Protein AF-A0A1G0E311-F1 (afdb_monomer_lite)

Foldseek 3Di:
DDDDDDDDDPDPDDPVLDQDDDDDDWDFADFDWDQPPPVRDTDTPDGDTDPVSVCVVVVVLLVQQLVLLVVLLVCLVVVVNLVSLVSCVPGNDDLCLLVVLVLQLLLQQLQQVPWPDPFAEEEEQAPVLSSSLSSVVSVVSVCVSLVHDGRDDDQQRYAYEYEDSDPVRLVVSCVVPVSHNYDYDPDCPPPDQAHAEYEYEQVSLQSQDDDLVSVCSRQRNHQKYWYKHKAACDAKDWDQDPSRHIGIHHHPVVNVVVQVVDQKFKKFQLLPWDQPVVRNMTMTGIMMHHPVSVVSSLVNSQSSLLSVCVSCPPRPNCCSNSVPPNGRDIDTPVCSVVVPVPPDD

Radius of gyration: 21.51 Å; chains: 1; bounding box: 68×50×52 Å

pLDDT: mean 84.78, std 17.11, range [27.78, 98.5]

Sequence (345 aa):
MKINKSNKGVDKMDAKTFYGTEQRNTITYLEFGEIDIVEGEKKIWNFQLHQKAYDWLMLGRYSNDLFNTMKMEELLESGNMQEMINLYNEEIHHEDEASLNLAKLIAVAVTHKIPVLPKPSFYELGQTIFGCIEGMEFYKNLLKCANIKFPDVNLKNVTWYGVDISELFNYLSLVLHQNYNVVTMLTTESLPSKMDVFFAKGISILYAVRTLDQFFATIRKGKLAVFDYSFSLGKEEDTTIGSGKTVRYLNYSDFLNALKKADEVMYVKKSNSKIIKDKNRIWLDCIFGEKSLCEEYIKLDTSVRIALVQRFEGIQNTGKFLNNDISPEWVAVENYHHCNTKDRL

Secondary structure (DSSP, 8-state):
--------------TTS-SS-S-S-----EEEEEEETTTTEEEEEEEE-HHHHHHHHHHHHHHHHHHHHHHHHHHHHTT-HHHHHHHHHHH-S-TTHHHHHHHHHHHHHHHTTS-SSSS-EEEEESS-HHHHHHHHHHHHHHHHHTT-------GGGSEEEEE-S-HHHHHHHHHHTTTSEEEEESSSTTS-S-EEEEEE-HHHHHHH-SSHHHHHHHHTTEEEEEEEEEEESSS-EEEE-TTS-EEEE-BHHHHHHHHTTSSSEEEEETTT-EEEGGGTEEEEEEEEE-HHHHHHHHHHHHHHHHHHHHHTTT-TT-HHHHTS-SS--EEEHHHHHHHHTTS--

Structure (mmCIF, N/CA/C/O backbone):
data_AF-A0A1G0E311-F1
#
_entry.id   AF-A0A1G0E311-F1
#
loop_
_atom_site.group_PDB
_atom_site.id
_atom_site.type_symbol
_atom_site.label_atom_id
_atom_site.label_alt_id
_atom_site.label_comp_id
_atom_site.label_asym_id
_atom_site.label_entity_id
_atom_site.label_seq_id
_atom_site.pdbx_PDB_ins_code
_atom_site.Cartn_x
_atom_site.Cartn_y
_atom_site.Cartn_z
_atom_site.occupancy
_atom_site.B_iso_or_equiv
_atom_site.auth_seq_id
_atom_site.auth_comp_id
_atom_site.auth_asym_id
_atom_site.auth_atom_id
_atom_site.pdbx_PDB_model_num
ATOM 1 N N . MET A 1 1 ? 47.765 -2.815 9.947 1.00 36.38 1 MET A N 1
ATOM 2 C CA . MET A 1 1 ? 47.484 -4.130 10.567 1.00 36.38 1 MET A CA 1
ATOM 3 C C . MET A 1 1 ? 47.042 -5.098 9.468 1.00 36.38 1 MET A C 1
ATOM 5 O O . MET A 1 1 ? 46.175 -4.733 8.685 1.00 36.38 1 MET A O 1
ATOM 9 N N . LYS A 1 2 ? 47.711 -6.252 9.307 1.00 27.78 2 LYS A N 1
ATOM 10 C CA . LYS A 1 2 ? 47.445 -7.222 8.224 1.00 27.78 2 LYS A CA 1
ATOM 11 C C . LYS A 1 2 ? 46.097 -7.912 8.456 1.00 27.78 2 LYS A C 1
ATOM 13 O O . LYS A 1 2 ? 45.940 -8.612 9.449 1.00 27.78 2 LYS A O 1
ATOM 18 N N . ILE A 1 3 ? 45.157 -7.737 7.531 1.00 35.47 3 ILE A N 1
ATOM 19 C CA . ILE A 1 3 ? 43.889 -8.473 7.522 1.00 35.47 3 ILE A CA 1
ATOM 20 C C . ILE A 1 3 ? 44.131 -9.805 6.803 1.00 35.47 3 ILE A C 1
ATOM 22 O O . ILE A 1 3 ? 44.382 -9.834 5.597 1.00 35.47 3 ILE A O 1
ATOM 26 N N . ASN A 1 4 ? 44.084 -10.905 7.554 1.00 30.45 4 ASN A N 1
ATOM 27 C CA . ASN A 1 4 ? 44.069 -12.259 7.006 1.00 30.45 4 ASN A CA 1
ATOM 28 C C . ASN A 1 4 ? 42.729 -12.501 6.298 1.00 30.45 4 ASN A C 1
ATOM 30 O O . ASN A 1 4 ? 41.678 -12.512 6.934 1.00 30.45 4 ASN A O 1
ATOM 34 N N . LYS A 1 5 ? 42.764 -12.712 4.978 1.00 40.66 5 LYS A N 1
ATOM 35 C CA . LYS A 1 5 ? 41.607 -13.162 4.196 1.00 40.66 5 LYS A CA 1
ATOM 36 C C . LYS A 1 5 ? 41.483 -14.683 4.295 1.00 40.66 5 LYS A C 1
ATOM 38 O O . LYS A 1 5 ? 42.256 -15.397 3.664 1.00 40.66 5 LYS A O 1
ATOM 43 N N . SER A 1 6 ? 40.469 -15.176 4.999 1.00 30.53 6 SER A N 1
ATOM 44 C CA . SER A 1 6 ? 39.915 -16.512 4.758 1.00 30.53 6 SER A CA 1
ATOM 45 C C . SER A 1 6 ? 38.518 -16.366 4.150 1.00 30.53 6 SER A C 1
ATOM 47 O O . SER A 1 6 ? 37.514 -16.477 4.846 1.00 30.53 6 SER A O 1
ATOM 49 N N . ASN A 1 7 ? 38.446 -16.106 2.841 1.00 37.00 7 ASN A N 1
ATOM 50 C CA . ASN A 1 7 ? 37.203 -16.296 2.088 1.00 37.00 7 ASN A CA 1
ATOM 51 C C . ASN A 1 7 ? 37.038 -17.793 1.805 1.00 37.00 7 ASN A C 1
ATOM 53 O O . ASN A 1 7 ? 37.605 -18.321 0.849 1.00 37.00 7 ASN A O 1
ATOM 57 N N . LYS A 1 8 ? 36.263 -18.476 2.649 1.00 34.00 8 LYS A N 1
ATOM 58 C CA . LYS A 1 8 ? 35.655 -19.770 2.330 1.00 34.00 8 LYS A CA 1
ATOM 59 C C . LYS A 1 8 ? 34.141 -19.590 2.328 1.00 34.00 8 LYS A C 1
ATOM 61 O O . LYS A 1 8 ? 33.593 -19.115 3.314 1.00 34.00 8 LYS A O 1
ATOM 66 N N . GLY A 1 9 ? 33.511 -19.996 1.227 1.00 34.31 9 GLY A N 1
ATOM 67 C CA . GLY A 1 9 ? 32.058 -20.088 1.086 1.00 34.31 9 GLY A CA 1
ATOM 68 C C . GLY A 1 9 ? 31.414 -18.857 0.457 1.00 34.31 9 GLY A C 1
ATOM 69 O O . GLY A 1 9 ? 30.697 -18.128 1.127 1.00 34.31 9 GLY A O 1
ATOM 70 N N . VAL A 1 10 ? 31.647 -18.627 -0.838 1.00 36.94 10 VAL A N 1
ATOM 71 C CA . VAL A 1 10 ? 30.623 -17.951 -1.645 1.00 36.94 10 VAL A CA 1
ATOM 72 C C . VAL A 1 10 ? 29.692 -19.065 -2.097 1.00 36.94 10 VAL A C 1
ATOM 74 O O . VAL A 1 10 ? 30.052 -19.843 -2.983 1.00 36.94 10 VAL A O 1
ATOM 77 N N . ASP A 1 11 ? 28.553 -19.194 -1.420 1.00 39.66 11 ASP A N 1
ATOM 78 C CA . ASP A 1 11 ? 27.462 -20.038 -1.889 1.00 39.66 11 ASP A CA 1
ATOM 79 C C . ASP A 1 11 ? 27.101 -19.611 -3.312 1.00 39.66 11 ASP A C 1
ATOM 81 O O . ASP A 1 11 ? 26.826 -18.440 -3.588 1.00 39.66 11 ASP A O 1
ATOM 85 N N . LYS A 1 12 ? 27.135 -20.573 -4.235 1.00 39.47 12 LYS A N 1
ATOM 86 C CA . LYS A 1 12 ? 26.544 -20.416 -5.562 1.00 39.47 12 LYS A CA 1
ATOM 87 C C . LYS A 1 12 ? 25.028 -20.357 -5.373 1.00 39.47 12 LYS A C 1
ATOM 89 O O . LYS A 1 12 ? 24.373 -21.393 -5.411 1.00 39.47 12 LYS A O 1
ATOM 94 N N . MET A 1 13 ? 24.484 -19.165 -5.131 1.00 39.12 13 MET A N 1
ATOM 95 C CA . MET A 1 13 ? 23.040 -18.949 -5.230 1.00 39.12 13 MET A CA 1
ATOM 96 C C . MET A 1 13 ? 22.599 -19.227 -6.671 1.00 39.12 13 MET A C 1
ATOM 98 O O . MET A 1 13 ? 23.220 -18.757 -7.627 1.00 39.12 13 MET A O 1
ATOM 102 N N . ASP A 1 14 ? 21.555 -20.042 -6.799 1.00 39.50 14 ASP A N 1
ATOM 103 C CA . ASP A 1 14 ? 20.926 -20.424 -8.059 1.00 39.50 14 ASP A CA 1
ATOM 104 C C . ASP A 1 14 ? 20.391 -19.172 -8.777 1.00 39.50 14 ASP A C 1
ATOM 106 O O . ASP A 1 14 ? 19.706 -18.341 -8.183 1.00 39.50 14 ASP A O 1
ATOM 110 N N . ALA A 1 15 ? 20.692 -19.024 -10.068 1.00 41.44 15 ALA A N 1
ATOM 111 C CA . ALA A 1 15 ? 20.354 -17.842 -10.870 1.00 41.44 15 ALA A CA 1
ATOM 112 C C . ALA A 1 15 ? 18.838 -17.675 -11.123 1.00 41.44 15 ALA A C 1
ATOM 114 O O . ALA A 1 15 ? 18.417 -16.752 -11.818 1.00 41.44 15 ALA A O 1
ATOM 115 N N . LYS A 1 16 ? 18.010 -18.570 -10.572 1.00 40.59 16 LYS A N 1
ATOM 116 C CA . LYS A 1 16 ? 16.551 -18.583 -10.726 1.00 40.59 16 LYS A CA 1
ATOM 117 C C . LYS A 1 16 ? 15.793 -17.711 -9.720 1.00 40.59 16 LYS A C 1
ATOM 119 O O . LYS A 1 16 ? 14.610 -17.475 -9.929 1.00 40.59 16 LYS A O 1
ATOM 124 N N . THR A 1 17 ? 16.434 -17.196 -8.672 1.00 37.94 17 THR A N 1
ATOM 125 C CA . THR A 1 17 ? 15.775 -16.405 -7.607 1.00 37.94 17 THR A CA 1
ATOM 126 C C . THR A 1 17 ? 16.001 -14.888 -7.706 1.00 37.94 17 THR A C 1
ATOM 128 O O . THR A 1 17 ? 15.926 -14.186 -6.700 1.00 37.94 17 THR A O 1
ATOM 131 N N . PHE A 1 18 ? 16.271 -14.332 -8.896 1.00 40.78 18 PHE A N 1
ATOM 132 C CA . PHE A 1 18 ? 16.815 -12.969 -9.000 1.00 40.78 18 PHE A CA 1
ATOM 133 C C . PHE A 1 18 ? 15.952 -11.957 -9.776 1.00 40.78 18 PHE A C 1
ATOM 135 O O . PHE A 1 18 ? 15.709 -12.109 -10.973 1.00 40.78 18 PHE A O 1
ATOM 142 N N . TYR A 1 19 ? 15.607 -10.835 -9.128 1.00 39.59 19 TYR A N 1
ATOM 143 C CA . TYR A 1 19 ? 15.263 -9.586 -9.821 1.00 39.59 19 TYR A CA 1
ATOM 144 C C . TYR A 1 19 ? 16.558 -8.818 -10.150 1.00 39.59 19 TYR A C 1
ATOM 146 O O . TYR A 1 19 ? 17.107 -8.127 -9.299 1.00 39.59 19 TYR A O 1
ATOM 154 N N . GLY A 1 20 ? 17.022 -8.891 -11.402 1.00 41.34 20 GLY A N 1
ATOM 155 C CA . GLY A 1 20 ? 17.854 -7.843 -12.018 1.00 41.34 20 GLY A CA 1
ATOM 156 C C . GLY A 1 20 ? 19.370 -7.802 -11.730 1.00 41.34 20 GLY A C 1
ATOM 157 O O . GLY A 1 20 ? 19.826 -7.115 -10.825 1.00 41.34 20 GLY A O 1
ATOM 158 N N . THR A 1 21 ? 20.126 -8.362 -12.684 1.00 45.81 21 THR A N 1
ATOM 159 C CA . THR A 1 21 ? 21.510 -8.068 -13.150 1.00 45.81 21 THR A CA 1
ATOM 160 C C . THR A 1 21 ? 22.746 -8.464 -12.319 1.00 45.81 21 THR A C 1
ATOM 162 O O . THR A 1 21 ? 22.886 -8.165 -11.136 1.00 45.81 21 THR A O 1
ATOM 165 N N . GLU A 1 22 ? 23.703 -9.077 -13.033 1.00 45.62 22 GLU A N 1
ATOM 166 C CA . GLU A 1 22 ? 25.075 -9.397 -12.624 1.00 45.62 22 GLU A CA 1
ATOM 167 C C . GLU A 1 22 ? 25.915 -8.106 -12.467 1.00 45.62 22 GLU A C 1
ATOM 169 O O . GLU A 1 22 ? 26.439 -7.558 -13.432 1.00 45.62 22 GLU A O 1
ATOM 174 N N . GLN A 1 23 ? 25.954 -7.590 -11.232 1.00 53.28 23 GLN A N 1
ATOM 175 C CA . GLN A 1 23 ? 26.834 -6.556 -10.644 1.00 53.28 23 GLN A CA 1
ATOM 176 C C . GLN A 1 23 ? 27.483 -5.486 -11.552 1.00 53.28 23 GLN A C 1
ATOM 178 O O . GLN A 1 23 ? 28.457 -5.754 -12.255 1.00 53.28 23 GLN A O 1
ATOM 183 N N . ARG A 1 24 ? 27.123 -4.205 -11.329 1.00 42.97 24 ARG A N 1
ATOM 184 C CA . ARG A 1 24 ? 28.002 -3.053 -11.649 1.00 42.97 24 ARG A CA 1
ATOM 185 C C . ARG A 1 24 ? 28.115 -1.919 -10.617 1.00 42.97 24 ARG A C 1
ATOM 187 O O . ARG A 1 24 ? 28.820 -0.969 -10.914 1.00 42.97 24 ARG A O 1
ATOM 194 N N . ASN A 1 25 ? 27.538 -2.008 -9.415 1.00 43.00 25 ASN A N 1
ATOM 195 C CA . ASN A 1 25 ? 27.898 -1.155 -8.264 1.00 43.00 25 ASN A CA 1
ATOM 196 C C . ASN A 1 25 ? 27.335 -1.760 -6.966 1.00 43.00 25 ASN A C 1
ATOM 198 O O . ASN A 1 25 ? 26.138 -2.026 -6.892 1.00 43.00 25 ASN A O 1
ATOM 202 N N . THR A 1 26 ? 28.173 -1.961 -5.945 1.00 43.28 26 THR A N 1
ATOM 203 C CA . THR A 1 26 ? 27.736 -2.406 -4.608 1.00 43.28 26 THR A CA 1
ATOM 204 C C . THR A 1 26 ? 27.792 -1.218 -3.657 1.00 43.28 26 THR A C 1
ATOM 206 O O . THR A 1 26 ? 28.866 -0.682 -3.402 1.00 43.28 26 THR A O 1
ATOM 209 N N . ILE A 1 27 ? 26.641 -0.802 -3.137 1.00 51.69 27 ILE A N 1
ATOM 210 C CA . ILE A 1 27 ? 26.530 0.166 -2.039 1.00 51.69 27 ILE A CA 1
ATOM 211 C C . ILE A 1 27 ? 26.458 -0.637 -0.717 1.00 51.69 27 ILE A C 1
ATOM 213 O O . ILE A 1 27 ? 25.978 -1.770 -0.699 1.00 51.69 27 ILE A O 1
ATOM 217 N N . THR A 1 28 ? 27.019 -0.097 0.367 1.00 49.78 28 THR A N 1
ATOM 218 C CA . THR A 1 28 ? 27.064 -0.693 1.723 1.00 49.78 28 THR A CA 1
ATOM 219 C C . THR A 1 28 ? 25.804 -0.335 2.517 1.00 49.78 28 THR A C 1
ATOM 221 O O . THR A 1 28 ? 25.332 0.792 2.388 1.00 49.78 28 THR A O 1
ATOM 224 N N . TYR A 1 29 ? 25.285 -1.243 3.363 1.00 59.44 29 TYR A N 1
ATOM 225 C CA . TYR A 1 29 ? 23.944 -1.081 3.958 1.00 59.44 29 TYR A CA 1
ATOM 226 C C . TYR A 1 29 ? 23.831 -1.131 5.483 1.00 59.44 29 TYR A C 1
ATOM 228 O O . TYR A 1 29 ? 23.014 -0.388 6.014 1.00 59.44 29 TYR A O 1
ATOM 236 N N . LEU A 1 30 ? 24.606 -1.947 6.205 1.00 64.50 30 LEU A N 1
ATOM 237 C CA . LEU A 1 30 ? 24.486 -2.039 7.667 1.00 64.50 30 LEU A CA 1
ATOM 238 C C . LEU A 1 30 ? 25.823 -2.398 8.319 1.00 64.50 30 LEU A C 1
ATOM 240 O O . LEU A 1 30 ? 26.375 -3.476 8.089 1.00 64.50 30 LEU A O 1
ATOM 244 N N . GLU A 1 31 ? 26.302 -1.492 9.165 1.00 69.50 31 GLU A N 1
ATOM 245 C CA . GLU A 1 31 ? 27.440 -1.688 10.059 1.00 69.50 31 GLU A CA 1
ATOM 246 C C . GLU A 1 31 ? 26.925 -1.763 11.495 1.00 69.50 31 GLU A C 1
ATOM 248 O O . GLU A 1 31 ? 26.246 -0.852 11.962 1.00 69.50 31 GLU A O 1
ATOM 253 N N . PHE A 1 32 ? 27.252 -2.847 12.194 1.00 74.62 32 PHE A N 1
ATOM 254 C CA . PHE A 1 32 ? 27.004 -2.987 13.625 1.00 74.62 32 PHE A CA 1
ATOM 255 C C . PHE A 1 32 ? 28.335 -2.884 14.360 1.00 74.62 32 PHE A C 1
ATOM 257 O O . PHE A 1 32 ? 29.285 -3.612 14.055 1.00 74.62 32 PHE A O 1
ATOM 264 N N . GLY A 1 33 ? 28.410 -1.963 15.309 1.00 77.00 33 GLY A N 1
ATOM 265 C CA . GLY A 1 33 ? 29.658 -1.548 15.919 1.00 77.00 33 GLY A CA 1
ATOM 266 C C . GLY A 1 33 ? 29.446 -0.520 17.019 1.00 77.00 33 GLY A C 1
ATOM 267 O O . GLY A 1 33 ? 28.315 -0.146 17.323 1.00 77.00 33 GLY A O 1
ATOM 268 N N . GLU A 1 34 ? 30.550 -0.031 17.559 1.00 79.81 34 GLU A N 1
ATOM 269 C CA . GLU A 1 34 ? 30.600 1.109 18.468 1.00 79.81 34 GLU A CA 1
ATOM 270 C C . GLU A 1 34 ? 31.515 2.192 17.895 1.00 79.81 34 GLU A C 1
ATOM 272 O O . GLU A 1 34 ? 32.454 1.914 17.139 1.00 79.81 34 GLU A O 1
ATOM 277 N N . ILE A 1 35 ? 31.206 3.438 18.242 1.00 80.06 35 ILE A N 1
ATOM 278 C CA . ILE A 1 35 ? 32.080 4.583 18.019 1.00 80.06 35 ILE A CA 1
ATOM 279 C C . ILE A 1 35 ? 32.454 5.091 19.405 1.00 80.06 35 ILE A C 1
ATOM 281 O O . ILE A 1 35 ? 31.597 5.607 20.122 1.00 80.06 35 ILE A O 1
ATOM 285 N N . ASP A 1 36 ? 33.720 4.939 19.772 1.00 82.06 36 ASP A N 1
ATOM 286 C CA . ASP A 1 36 ? 34.285 5.644 20.909 1.00 82.06 36 ASP A CA 1
ATOM 287 C C . ASP A 1 36 ? 34.529 7.095 20.483 1.00 82.06 36 ASP A C 1
ATOM 289 O O . ASP A 1 36 ? 35.411 7.395 19.678 1.00 82.06 36 ASP A O 1
ATOM 293 N N . ILE A 1 37 ? 33.689 8.003 20.976 1.00 81.31 37 ILE A N 1
ATOM 294 C CA . ILE A 1 37 ? 33.757 9.426 20.624 1.00 81.31 37 ILE A CA 1
ATOM 295 C C . ILE A 1 37 ? 34.988 10.090 21.262 1.00 81.31 37 ILE A C 1
ATOM 297 O O . ILE A 1 37 ? 35.492 11.072 20.721 1.00 81.31 37 ILE A O 1
ATOM 301 N N . VAL A 1 38 ? 35.476 9.566 22.391 1.00 82.38 38 VAL A N 1
ATOM 302 C CA . VAL A 1 38 ? 36.616 10.125 23.130 1.00 82.38 38 VAL A CA 1
ATOM 303 C C . VAL A 1 38 ? 37.919 9.751 22.439 1.00 82.38 38 VAL A C 1
ATOM 305 O O . VAL A 1 38 ? 38.741 10.621 22.164 1.00 82.38 38 VAL A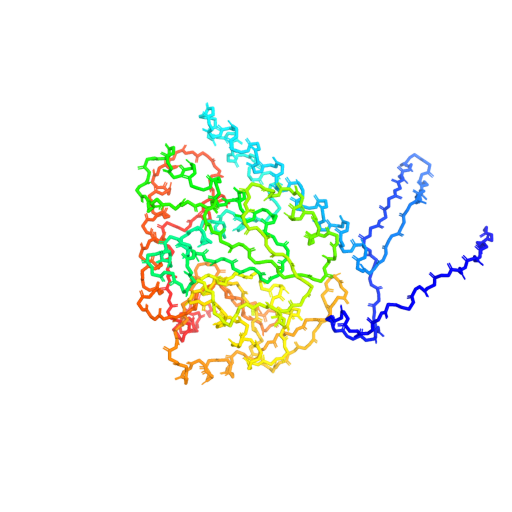 O 1
ATOM 308 N N . GLU A 1 39 ? 38.068 8.474 22.098 1.00 86.06 39 GLU A N 1
ATOM 309 C CA . GLU A 1 39 ? 39.269 7.954 21.436 1.00 86.06 39 GLU A CA 1
ATOM 310 C C . GLU A 1 39 ? 39.221 8.132 19.906 1.00 86.06 39 GLU A C 1
ATOM 312 O O . GLU A 1 39 ? 40.218 7.947 19.209 1.00 86.06 39 GLU A O 1
ATOM 317 N N . GLY A 1 40 ? 38.061 8.507 19.355 1.00 80.19 40 GLY A N 1
ATOM 318 C CA . GLY A 1 40 ? 37.847 8.618 17.911 1.00 80.19 40 GLY A CA 1
ATOM 319 C C . GLY A 1 40 ? 37.912 7.269 17.187 1.00 80.19 40 GLY A C 1
ATOM 320 O O . GLY A 1 40 ? 38.111 7.225 15.969 1.00 80.19 40 GLY A O 1
ATOM 321 N N . GLU A 1 41 ? 37.765 6.162 17.917 1.00 86.69 41 GLU A N 1
ATOM 322 C CA . GLU A 1 41 ? 37.883 4.812 17.382 1.00 86.69 41 GLU A CA 1
ATOM 323 C C . GLU A 1 41 ? 36.520 4.250 16.983 1.00 86.69 41 GLU A C 1
ATOM 325 O O . GLU A 1 41 ? 35.559 4.241 17.750 1.00 86.69 41 GLU A O 1
ATOM 330 N N . LYS A 1 42 ? 36.441 3.714 15.763 1.00 86.88 42 LYS A N 1
ATOM 331 C CA . LYS A 1 42 ? 35.273 2.972 15.291 1.00 86.88 42 LYS A CA 1
ATOM 332 C C . LYS A 1 42 ? 35.591 1.488 15.248 1.00 86.88 42 LYS A C 1
ATOM 334 O O . LYS A 1 42 ? 36.476 1.057 14.506 1.00 86.88 42 LYS A O 1
ATOM 339 N N . LYS A 1 43 ? 34.806 0.692 15.967 1.00 84.19 43 LYS A N 1
ATOM 340 C CA . LYS A 1 43 ? 34.916 -0.764 15.976 1.00 84.19 43 LYS A CA 1
ATOM 341 C C . LYS A 1 43 ? 33.681 -1.375 15.343 1.00 84.19 43 LYS A C 1
ATOM 343 O O . LYS A 1 43 ? 32.570 -1.169 15.809 1.00 84.19 43 LYS A O 1
ATOM 348 N N . ILE A 1 44 ? 33.881 -2.145 14.279 1.00 85.44 44 ILE A N 1
ATOM 349 C CA . ILE A 1 44 ? 32.805 -2.832 13.561 1.00 85.44 44 ILE A CA 1
ATOM 350 C C . ILE A 1 44 ? 32.836 -4.306 13.964 1.00 85.44 44 ILE A C 1
ATOM 352 O O . ILE A 1 44 ? 33.815 -5.004 13.700 1.00 85.44 44 ILE A O 1
ATOM 356 N N . TRP A 1 45 ? 31.770 -4.780 14.604 1.00 82.00 45 TRP A N 1
ATOM 357 C CA . TRP A 1 45 ? 31.600 -6.189 14.966 1.00 82.00 45 TRP A CA 1
ATOM 358 C C . TRP A 1 45 ? 30.950 -6.999 13.853 1.00 82.00 45 TRP A C 1
ATOM 360 O O . TRP A 1 45 ? 31.210 -8.194 13.729 1.00 82.00 45 TRP A O 1
ATOM 370 N N . ASN A 1 46 ? 30.086 -6.371 13.054 1.00 79.38 46 ASN A N 1
ATOM 371 C CA . ASN A 1 46 ? 29.392 -7.053 11.975 1.00 79.38 46 ASN A CA 1
ATOM 372 C C . ASN A 1 46 ? 29.123 -6.108 10.802 1.00 79.38 46 ASN A C 1
ATOM 374 O O . ASN A 1 46 ? 28.839 -4.925 10.982 1.00 79.38 46 ASN A O 1
ATOM 378 N N . PHE A 1 47 ? 29.205 -6.658 9.597 1.00 78.69 47 PHE A N 1
ATOM 379 C CA . PHE A 1 47 ? 29.014 -5.949 8.344 1.00 78.69 47 PHE A CA 1
ATOM 380 C C . PHE A 1 47 ? 28.299 -6.864 7.358 1.00 78.69 47 PHE A C 1
ATOM 382 O O . PHE A 1 47 ? 28.725 -8.000 7.139 1.00 78.69 47 PHE A O 1
ATOM 389 N N . GLN A 1 48 ? 27.207 -6.378 6.773 1.00 79.81 48 GLN A N 1
ATOM 390 C CA . GLN A 1 48 ? 26.409 -7.138 5.814 1.00 79.81 48 GLN A CA 1
ATOM 391 C C . GLN A 1 48 ? 26.287 -6.379 4.490 1.00 79.81 48 GLN A C 1
ATOM 393 O O . GLN A 1 48 ? 26.207 -5.150 4.459 1.00 79.81 48 GLN A O 1
ATOM 398 N N . LEU A 1 49 ? 26.215 -7.136 3.391 1.00 76.69 49 LEU A N 1
ATOM 399 C CA . LEU A 1 49 ? 26.009 -6.629 2.033 1.00 76.69 49 LEU A CA 1
ATOM 400 C C . LEU A 1 49 ? 24.807 -7.303 1.358 1.00 76.69 49 LEU A C 1
ATOM 402 O O . LEU A 1 49 ? 24.311 -8.334 1.815 1.00 76.69 49 LEU A O 1
ATOM 406 N N . HIS A 1 50 ? 24.389 -6.735 0.224 1.00 75.44 50 HIS A N 1
ATOM 407 C CA . HIS A 1 50 ? 23.401 -7.319 -0.688 1.00 75.44 50 HIS A CA 1
ATOM 408 C C . HIS A 1 50 ? 22.061 -7.648 -0.002 1.00 75.44 50 HIS A C 1
ATOM 410 O O . HIS A 1 50 ? 21.573 -6.863 0.812 1.00 75.44 50 HIS A O 1
ATOM 416 N N . GLN A 1 51 ? 21.449 -8.786 -0.353 1.00 78.06 51 GLN A N 1
ATOM 417 C CA . GLN A 1 51 ? 20.114 -9.168 0.105 1.00 78.06 51 GLN A CA 1
ATOM 418 C C . GLN A 1 51 ? 20.027 -9.259 1.630 1.00 78.06 51 GLN A C 1
ATOM 420 O O . GLN A 1 51 ? 19.103 -8.705 2.205 1.00 78.06 51 GLN A O 1
ATOM 425 N N . LYS A 1 52 ? 21.027 -9.840 2.303 1.00 82.19 52 LYS A N 1
ATOM 426 C CA . LYS A 1 52 ? 21.011 -9.966 3.767 1.00 82.19 52 LYS A CA 1
ATOM 427 C C . LYS A 1 52 ? 21.017 -8.613 4.480 1.00 82.19 52 LYS A C 1
ATOM 429 O O . LYS A 1 52 ? 20.375 -8.452 5.513 1.00 82.19 52 LYS A O 1
ATOM 434 N N . ALA A 1 53 ? 21.725 -7.629 3.930 1.00 79.00 53 ALA A N 1
ATOM 435 C CA . ALA A 1 53 ? 21.722 -6.285 4.491 1.00 79.00 53 ALA A CA 1
ATOM 436 C C . ALA A 1 53 ? 20.408 -5.543 4.218 1.00 79.00 53 ALA A C 1
ATOM 438 O O . ALA A 1 53 ? 19.919 -4.832 5.090 1.00 79.00 53 ALA A O 1
ATOM 439 N N . TYR A 1 54 ? 19.815 -5.745 3.038 1.00 80.00 54 TYR A N 1
ATOM 440 C CA . TYR A 1 54 ? 18.460 -5.275 2.754 1.00 80.00 54 TYR A CA 1
ATOM 441 C C . TYR A 1 54 ? 17.453 -5.879 3.741 1.00 80.00 54 TYR A C 1
ATOM 443 O O . TYR A 1 54 ? 16.726 -5.131 4.386 1.00 80.00 54 TYR A O 1
ATOM 451 N N . ASP A 1 55 ? 17.473 -7.201 3.919 1.00 84.88 55 ASP A N 1
ATOM 452 C CA . ASP A 1 55 ? 16.572 -7.927 4.814 1.00 84.88 55 ASP A CA 1
ATOM 453 C C . ASP A 1 55 ? 16.647 -7.384 6.240 1.00 84.88 55 ASP A C 1
ATOM 455 O O . ASP A 1 55 ? 15.627 -7.076 6.843 1.00 84.88 55 ASP A O 1
ATOM 459 N N . TRP A 1 56 ? 17.855 -7.206 6.777 1.00 85.69 56 TRP A N 1
ATOM 460 C CA . TRP A 1 56 ? 18.035 -6.710 8.142 1.00 85.69 56 TRP A CA 1
ATOM 461 C C . TRP A 1 56 ? 17.608 -5.251 8.300 1.00 85.69 56 TRP A C 1
ATOM 463 O O . TRP A 1 56 ? 16.979 -4.903 9.300 1.00 85.69 56 TRP A O 1
ATOM 473 N N . LEU A 1 57 ? 17.922 -4.401 7.318 1.00 81.81 57 LEU A N 1
ATOM 474 C CA . LEU A 1 57 ? 17.555 -2.985 7.353 1.00 81.81 57 LEU A CA 1
ATOM 475 C C . LEU A 1 57 ? 16.039 -2.837 7.332 1.00 81.81 57 LEU A C 1
ATOM 477 O O . LEU A 1 57 ? 15.465 -2.120 8.151 1.00 81.81 57 LEU A O 1
ATOM 481 N N . MET A 1 58 ? 15.402 -3.522 6.387 1.00 83.69 58 MET A N 1
ATOM 482 C CA . MET A 1 58 ? 13.961 -3.473 6.232 1.00 83.69 58 MET A CA 1
ATOM 483 C C . MET A 1 58 ? 13.267 -4.140 7.422 1.00 83.69 58 MET A C 1
ATOM 485 O O . MET A 1 58 ? 12.243 -3.635 7.862 1.00 83.69 58 MET A O 1
ATOM 489 N N . LEU A 1 59 ? 13.829 -5.212 7.999 1.00 86.94 59 LEU A N 1
ATOM 490 C CA . LEU A 1 59 ? 13.227 -5.891 9.146 1.00 86.94 59 LEU A CA 1
ATOM 491 C C . LEU A 1 59 ? 13.192 -4.981 10.367 1.00 86.94 59 LEU A C 1
ATOM 493 O O . LEU A 1 59 ? 12.158 -4.898 11.023 1.00 86.94 59 LEU A O 1
ATOM 497 N N . GLY A 1 60 ? 14.290 -4.278 10.654 1.00 86.19 60 GLY A N 1
ATOM 498 C CA . GLY A 1 60 ? 14.325 -3.300 11.741 1.00 86.19 60 GLY A CA 1
ATOM 499 C C . GLY A 1 60 ? 13.292 -2.188 11.543 1.00 86.19 60 GLY A C 1
ATOM 500 O O . GLY A 1 60 ? 12.554 -1.867 12.469 1.00 86.19 60 GLY A O 1
ATOM 501 N N . ARG A 1 61 ? 13.188 -1.657 10.317 1.00 84.81 61 ARG A N 1
ATOM 502 C CA . ARG A 1 61 ? 12.200 -0.624 9.967 1.00 84.81 61 ARG A CA 1
ATOM 503 C C . ARG A 1 61 ? 10.765 -1.110 10.137 1.00 84.81 61 ARG A C 1
ATOM 505 O O . ARG A 1 61 ? 10.006 -0.498 10.877 1.00 84.81 61 ARG A O 1
ATOM 512 N N . TYR A 1 62 ? 10.411 -2.223 9.502 1.00 86.88 62 TYR A N 1
ATOM 513 C CA . TYR A 1 62 ? 9.050 -2.741 9.559 1.00 86.88 62 TYR A CA 1
ATOM 514 C C . TYR A 1 62 ? 8.673 -3.151 10.979 1.00 86.88 62 TYR A C 1
ATOM 516 O O . TYR A 1 62 ? 7.586 -2.812 11.432 1.00 86.88 62 TYR A O 1
ATOM 524 N N . SER A 1 63 ? 9.574 -3.804 11.721 1.00 88.44 63 SER A N 1
ATOM 525 C CA . SER A 1 63 ? 9.301 -4.188 13.112 1.00 88.44 63 SER A CA 1
ATOM 526 C C . SER A 1 63 ? 9.021 -2.979 14.005 1.00 88.44 63 SER A C 1
ATOM 528 O O . SER A 1 63 ? 8.171 -3.072 14.887 1.00 88.44 63 SER A O 1
ATOM 530 N N . ASN A 1 64 ? 9.693 -1.848 13.765 1.00 89.62 64 ASN A N 1
ATOM 531 C CA . ASN A 1 64 ? 9.404 -0.598 14.463 1.00 89.62 64 ASN A CA 1
ATOM 532 C C . ASN A 1 64 ? 7.996 -0.083 14.135 1.00 89.62 64 ASN A C 1
ATOM 534 O O . ASN A 1 64 ? 7.222 0.191 15.048 1.00 89.62 64 ASN A O 1
ATOM 538 N N . ASP A 1 65 ? 7.637 -0.003 12.851 1.00 89.94 65 ASP A N 1
ATOM 539 C CA . ASP A 1 65 ? 6.302 0.452 12.436 1.00 89.94 65 ASP A CA 1
ATOM 540 C C . ASP A 1 65 ? 5.192 -0.464 12.991 1.00 89.94 65 ASP A C 1
ATOM 542 O O . ASP A 1 65 ? 4.169 0.022 13.477 1.00 89.94 65 ASP A O 1
ATOM 546 N N . LEU A 1 66 ? 5.413 -1.785 13.004 1.00 89.69 66 LEU A N 1
ATOM 547 C CA . LEU A 1 66 ? 4.495 -2.763 13.595 1.00 89.69 66 LEU A CA 1
ATOM 548 C C . LEU A 1 66 ? 4.314 -2.530 15.098 1.00 89.69 66 LEU A C 1
ATOM 550 O O . LEU A 1 66 ? 3.189 -2.417 15.578 1.00 89.69 66 LEU A O 1
ATOM 554 N N . PHE A 1 67 ? 5.418 -2.429 15.838 1.00 92.81 67 PHE A N 1
ATOM 555 C CA . PHE A 1 67 ? 5.391 -2.184 17.278 1.00 92.81 67 PHE A CA 1
ATOM 556 C C . PHE A 1 67 ? 4.645 -0.890 17.623 1.00 92.81 67 PHE A C 1
ATOM 558 O O . PHE A 1 67 ? 3.809 -0.875 18.528 1.00 92.81 67 PHE A O 1
ATOM 565 N N . ASN A 1 68 ? 4.905 0.185 16.879 1.00 94.38 68 ASN A N 1
ATOM 566 C CA . ASN A 1 68 ? 4.234 1.461 17.098 1.00 94.38 68 ASN A CA 1
ATOM 567 C C . ASN A 1 68 ? 2.755 1.410 16.700 1.00 94.38 68 ASN A C 1
ATOM 569 O O . ASN A 1 68 ? 1.934 1.981 17.408 1.00 94.38 68 ASN A O 1
ATOM 573 N N . THR A 1 69 ? 2.385 0.654 15.663 1.00 93.56 69 THR A N 1
ATOM 574 C CA . THR A 1 69 ? 0.973 0.413 15.316 1.00 93.56 69 THR A CA 1
ATOM 575 C C . THR A 1 69 ? 0.240 -0.330 16.438 1.00 93.56 69 THR A C 1
ATOM 577 O O . THR A 1 69 ? -0.866 0.056 16.806 1.00 93.56 69 THR A O 1
ATOM 580 N N . MET A 1 70 ? 0.862 -1.346 17.048 1.00 92.38 70 MET A N 1
ATOM 581 C CA . MET A 1 70 ? 0.277 -2.055 18.197 1.00 92.38 70 MET A CA 1
ATOM 582 C C . MET A 1 70 ? 0.095 -1.131 19.409 1.00 92.38 70 MET A C 1
ATOM 584 O O . MET A 1 70 ? -0.953 -1.147 20.045 1.00 92.38 70 MET A O 1
ATOM 588 N N . LYS A 1 71 ? 1.071 -0.265 19.700 1.00 95.88 71 LYS A N 1
ATOM 589 C CA . LYS A 1 71 ? 0.929 0.761 20.746 1.00 95.88 71 LYS A CA 1
ATOM 590 C C . LYS A 1 71 ? -0.167 1.778 20.437 1.00 95.88 71 LYS A C 1
ATOM 592 O O . LYS A 1 71 ? -0.903 2.179 21.333 1.00 95.88 71 LYS A O 1
ATOM 597 N N . MET A 1 72 ? -0.275 2.212 19.182 1.00 96.00 72 MET A N 1
ATOM 598 C CA . MET A 1 72 ? -1.352 3.101 18.745 1.00 96.00 72 MET A CA 1
ATOM 599 C C . MET A 1 72 ? -2.726 2.464 18.977 1.00 96.00 72 MET A C 1
ATOM 601 O O . MET A 1 72 ? -3.650 3.175 19.365 1.00 96.00 72 MET A O 1
ATOM 605 N N . GLU A 1 73 ? -2.851 1.149 18.786 1.00 94.75 73 GLU A N 1
ATOM 606 C CA . GLU A 1 73 ? -4.073 0.398 19.080 1.00 94.75 73 GLU A CA 1
ATOM 607 C C . GLU A 1 73 ? -4.419 0.428 20.577 1.00 94.75 73 GLU A C 1
ATOM 609 O O . GLU A 1 73 ? -5.537 0.775 20.947 1.00 94.75 73 GLU A O 1
ATOM 614 N N . GLU A 1 74 ? -3.450 0.178 21.460 1.00 95.62 74 GLU A N 1
ATOM 615 C CA . GLU A 1 74 ? -3.651 0.264 22.917 1.00 95.62 74 GLU A CA 1
ATOM 616 C C . GLU A 1 74 ? -4.057 1.685 23.366 1.00 95.62 74 GLU A C 1
ATOM 618 O O . GLU A 1 74 ? -4.932 1.878 24.221 1.00 95.62 74 GLU A O 1
ATOM 623 N N . LEU A 1 75 ? -3.447 2.713 22.767 1.00 96.50 75 LEU A N 1
ATOM 624 C CA . LEU A 1 75 ? -3.793 4.116 23.016 1.00 96.50 75 LEU A CA 1
ATOM 625 C C . LEU A 1 75 ? -5.201 4.453 22.509 1.00 96.50 75 LEU A C 1
ATOM 627 O O . LEU A 1 75 ? -5.937 5.188 23.168 1.00 96.50 75 LEU A O 1
ATOM 631 N N . LEU A 1 76 ? -5.599 3.895 21.367 1.00 95.19 76 LEU A N 1
ATOM 632 C CA . LEU A 1 76 ? -6.945 4.035 20.824 1.00 95.19 76 LEU A CA 1
ATOM 633 C C . LEU A 1 76 ? -7.990 3.387 21.748 1.00 95.19 76 LEU A C 1
ATOM 635 O O . LEU A 1 76 ? -8.998 4.022 22.060 1.00 95.19 76 LEU A O 1
ATOM 639 N N . GLU A 1 77 ? -7.746 2.161 22.219 1.00 93.75 77 GLU A N 1
ATOM 640 C CA . GLU A 1 77 ? -8.644 1.434 23.129 1.00 93.75 77 GLU A CA 1
ATOM 641 C C . GLU A 1 77 ? -8.802 2.130 24.488 1.00 93.75 77 GLU A C 1
ATOM 643 O O . GLU A 1 77 ? -9.890 2.137 25.069 1.00 93.75 77 GLU A O 1
ATOM 648 N N . SER A 1 78 ? -7.736 2.765 24.980 1.00 95.00 78 SER A N 1
ATOM 649 C CA . SER A 1 78 ? -7.752 3.555 26.219 1.00 95.00 78 SER A CA 1
ATOM 650 C C . SER A 1 78 ? -8.299 4.981 26.048 1.00 95.00 78 SER A C 1
ATOM 652 O O . SER A 1 78 ? -8.467 5.693 27.039 1.00 95.00 78 SER A O 1
ATOM 654 N N . GLY A 1 79 ? -8.622 5.402 24.819 1.00 93.19 79 GLY A N 1
ATOM 655 C CA . GLY A 1 79 ? -9.161 6.732 24.513 1.00 93.19 79 GLY A CA 1
ATOM 656 C C . GLY A 1 79 ? -8.118 7.857 24.462 1.00 93.19 79 GLY A C 1
ATOM 657 O O . GLY A 1 79 ? -8.487 9.029 24.352 1.00 93.19 79 GLY A O 1
ATOM 658 N N . ASN A 1 80 ? -6.825 7.532 24.491 1.00 94.44 80 ASN A N 1
ATOM 659 C CA . ASN A 1 80 ? -5.704 8.475 24.479 1.00 94.44 80 ASN A CA 1
ATOM 660 C C . ASN A 1 80 ? -5.349 8.933 23.052 1.00 94.44 80 ASN A C 1
ATOM 662 O O . ASN A 1 80 ? -4.231 8.769 22.561 1.00 94.44 80 ASN A O 1
ATOM 666 N N . MET A 1 81 ? -6.317 9.554 22.373 1.00 92.31 81 MET A N 1
ATOM 667 C CA . MET A 1 81 ? -6.214 9.916 20.953 1.00 92.31 81 MET A CA 1
ATOM 668 C C . MET A 1 81 ? -5.052 10.864 20.631 1.00 92.31 81 MET A C 1
ATOM 670 O O . MET A 1 81 ? -4.411 10.709 19.596 1.00 92.31 81 MET A O 1
ATOM 674 N N . GLN A 1 82 ? -4.765 11.847 21.492 1.00 94.19 82 GLN A N 1
ATOM 675 C CA . GLN A 1 82 ? -3.681 12.805 21.236 1.00 94.19 82 GLN A CA 1
ATOM 676 C C . GLN A 1 82 ? -2.304 12.132 21.283 1.00 94.19 82 GLN A C 1
ATOM 678 O O . GLN A 1 82 ? -1.444 12.440 20.462 1.00 94.19 82 GLN A O 1
ATOM 683 N N . GLU A 1 83 ? -2.102 11.206 22.219 1.00 95.38 83 GLU A N 1
ATOM 684 C CA . GLU A 1 83 ? -0.851 10.458 22.344 1.00 95.38 83 GLU A CA 1
ATOM 685 C C . GLU A 1 83 ? -0.671 9.493 21.170 1.00 95.38 83 GLU A C 1
ATOM 687 O O . GLU A 1 83 ? 0.419 9.415 20.614 1.00 95.38 83 GLU A O 1
ATOM 692 N N . MET A 1 84 ? -1.755 8.857 20.709 1.00 95.81 84 MET A N 1
ATOM 693 C CA . MET A 1 84 ? -1.746 8.042 19.489 1.00 95.81 84 MET A CA 1
ATOM 694 C C . MET A 1 84 ? -1.286 8.854 18.267 1.00 95.81 84 MET A C 1
ATOM 696 O O . MET A 1 84 ? -0.423 8.403 17.514 1.00 95.81 84 MET A O 1
ATOM 700 N N . ILE A 1 85 ? -1.807 10.075 18.093 1.00 93.88 85 ILE A N 1
ATOM 701 C CA . ILE A 1 85 ? -1.410 10.965 16.990 1.00 93.88 85 ILE A CA 1
ATOM 702 C C . ILE A 1 85 ? 0.053 11.401 17.114 1.00 93.88 85 ILE A C 1
ATOM 704 O O . ILE A 1 85 ? 0.772 11.409 16.115 1.00 93.88 85 ILE A O 1
ATOM 708 N N . ASN A 1 86 ? 0.510 11.746 18.320 1.00 94.25 86 ASN A N 1
ATOM 709 C CA . ASN A 1 86 ? 1.909 12.113 18.545 1.00 94.25 86 ASN A CA 1
ATOM 710 C C . ASN A 1 86 ? 2.839 10.940 18.214 1.00 94.25 86 ASN A C 1
ATOM 712 O O . ASN A 1 86 ? 3.791 11.122 17.459 1.00 94.25 86 ASN A O 1
ATOM 716 N N . LEU A 1 87 ? 2.497 9.732 18.670 1.00 95.12 87 LEU A N 1
ATOM 717 C CA . LEU A 1 87 ? 3.249 8.516 18.379 1.00 95.12 87 LEU A CA 1
ATOM 718 C C . LEU A 1 87 ? 3.335 8.247 16.870 1.00 95.12 87 LEU A C 1
ATOM 720 O O . LEU A 1 87 ? 4.418 7.976 16.358 1.00 95.12 87 LEU A O 1
ATOM 724 N N . TYR A 1 88 ? 2.226 8.391 16.134 1.00 93.75 88 TYR A N 1
ATOM 725 C CA . TYR A 1 88 ? 2.247 8.282 14.672 1.00 93.75 88 TYR A CA 1
ATOM 726 C C . TYR A 1 88 ? 3.201 9.305 14.037 1.00 93.75 88 TYR A C 1
ATOM 728 O O . TYR A 1 88 ? 3.973 8.994 13.128 1.00 93.75 88 TYR A O 1
ATOM 736 N N . ASN A 1 89 ? 3.157 10.550 14.509 1.00 91.62 89 ASN A N 1
ATOM 737 C CA . ASN A 1 89 ? 3.962 11.623 13.942 1.00 91.62 89 ASN A CA 1
ATOM 738 C C . ASN A 1 89 ? 5.460 11.434 14.189 1.00 91.62 89 ASN A C 1
ATOM 740 O O . ASN A 1 89 ? 6.252 11.735 13.292 1.00 91.62 89 ASN A O 1
ATOM 744 N N . GLU A 1 90 ? 5.822 10.944 15.371 1.00 92.50 90 GLU A N 1
ATOM 745 C CA . GLU A 1 90 ? 7.201 10.802 15.838 1.00 92.50 90 GLU A CA 1
ATOM 746 C C . GLU A 1 90 ? 7.856 9.510 15.341 1.00 92.50 90 GLU A C 1
ATOM 748 O O . GLU A 1 90 ? 8.993 9.547 14.872 1.00 92.50 90 GLU A O 1
ATOM 753 N N . GLU A 1 91 ? 7.134 8.387 15.381 1.00 93.00 91 GLU A N 1
ATOM 754 C CA . GLU A 1 91 ? 7.751 7.060 15.282 1.00 93.00 91 GLU A CA 1
ATOM 755 C C . GLU A 1 91 ? 7.439 6.299 13.986 1.00 93.00 91 GLU A C 1
ATOM 757 O O . GLU A 1 91 ? 8.219 5.429 13.590 1.00 93.00 91 GLU A O 1
ATOM 762 N N . ILE A 1 92 ? 6.331 6.605 13.297 1.00 89.94 92 ILE A N 1
ATOM 763 C CA . ILE A 1 92 ? 5.999 5.935 12.030 1.00 89.94 92 ILE A CA 1
ATOM 764 C C . ILE A 1 92 ? 6.842 6.512 10.893 1.00 89.94 92 ILE A C 1
ATOM 766 O O . ILE A 1 92 ? 6.850 7.727 10.637 1.00 89.94 92 ILE A O 1
ATOM 770 N N . HIS A 1 93 ? 7.541 5.612 10.192 1.00 83.81 93 HIS A N 1
ATOM 771 C CA . HIS A 1 93 ? 8.566 5.964 9.211 1.00 83.81 93 HIS A CA 1
ATOM 772 C C . HIS A 1 93 ? 8.022 6.736 8.002 1.00 83.81 93 HIS A C 1
ATOM 774 O O . HIS A 1 93 ? 8.628 7.718 7.564 1.00 83.81 93 HIS A O 1
ATOM 780 N N . HIS A 1 94 ? 6.903 6.275 7.445 1.00 80.62 94 HIS A N 1
ATOM 781 C CA . HIS A 1 94 ? 6.305 6.812 6.228 1.00 80.62 94 HIS A CA 1
ATOM 782 C C . HIS A 1 94 ? 5.070 7.656 6.552 1.00 80.62 94 HIS A C 1
ATOM 784 O O . HIS A 1 94 ? 4.119 7.180 7.162 1.00 80.62 94 HIS A O 1
ATOM 790 N N . GLU A 1 95 ? 5.074 8.921 6.129 1.00 81.19 95 GLU A N 1
ATOM 791 C CA . GLU A 1 95 ? 3.979 9.864 6.399 1.00 81.19 95 GLU A CA 1
ATOM 792 C C . GLU A 1 95 ? 2.643 9.414 5.796 1.00 81.19 95 GLU A C 1
ATOM 794 O O . GLU A 1 95 ? 1.586 9.673 6.366 1.00 81.19 95 GLU A O 1
ATOM 799 N N . ASP A 1 96 ? 2.695 8.689 4.682 1.00 81.50 96 ASP A N 1
ATOM 800 C CA . ASP A 1 96 ? 1.557 8.179 3.928 1.00 81.50 96 ASP A CA 1
ATOM 801 C C . ASP A 1 96 ? 1.036 6.818 4.417 1.00 81.50 96 ASP A C 1
ATOM 803 O O . ASP A 1 96 ? -0.011 6.374 3.940 1.00 81.50 96 ASP A O 1
ATOM 807 N N . GLU A 1 97 ? 1.696 6.171 5.385 1.00 85.44 97 GLU A N 1
ATOM 808 C CA . GLU A 1 97 ? 1.354 4.819 5.854 1.00 85.44 97 GLU A CA 1
ATOM 809 C C . GLU A 1 97 ? -0.097 4.732 6.354 1.00 85.44 97 GLU A C 1
ATOM 811 O O . GLU A 1 97 ? -0.844 3.824 5.983 1.00 85.44 97 GLU A O 1
ATOM 816 N N . ALA A 1 98 ? -0.534 5.745 7.105 1.00 86.44 98 ALA A N 1
ATOM 817 C CA . ALA A 1 98 ? -1.919 5.954 7.510 1.00 86.44 98 ALA A CA 1
ATOM 818 C C . ALA A 1 98 ? -2.883 5.927 6.310 1.00 86.44 98 ALA A C 1
ATOM 820 O O . ALA A 1 98 ? -3.801 5.107 6.208 1.00 86.44 98 ALA A O 1
ATOM 821 N N . SER A 1 99 ? -2.640 6.812 5.342 1.00 88.19 99 SER A N 1
ATOM 822 C CA . SER A 1 99 ? -3.486 6.943 4.159 1.00 88.19 99 SER A CA 1
ATOM 823 C C . SER A 1 99 ? -3.529 5.656 3.331 1.00 88.19 99 SER A C 1
ATOM 825 O O . SER A 1 99 ? -4.598 5.328 2.804 1.00 88.19 99 SER A O 1
ATOM 827 N N . LEU A 1 100 ? -2.402 4.947 3.223 1.00 90.44 100 LEU A N 1
ATOM 828 C CA . LEU A 1 100 ? -2.273 3.690 2.490 1.00 90.44 100 LEU A CA 1
ATOM 829 C C . LEU A 1 100 ? -3.011 2.542 3.181 1.00 90.44 100 LEU A C 1
ATOM 831 O O . LEU A 1 100 ? -3.716 1.790 2.514 1.00 90.44 100 LEU A O 1
ATOM 835 N N . ASN A 1 101 ? -2.907 2.403 4.502 1.00 93.44 101 ASN A N 1
ATOM 836 C CA . ASN A 1 101 ? -3.603 1.335 5.225 1.00 93.44 101 ASN A CA 1
ATOM 837 C C . ASN A 1 101 ? -5.125 1.508 5.183 1.00 93.44 101 ASN A C 1
ATOM 839 O O . ASN A 1 101 ? -5.848 0.535 4.956 1.00 93.44 101 ASN A O 1
ATOM 843 N N . LEU A 1 102 ? -5.615 2.749 5.259 1.00 94.81 102 LEU A N 1
ATOM 844 C CA . LEU A 1 102 ? -7.026 3.041 5.012 1.00 94.81 102 LEU A CA 1
ATOM 845 C C . LEU A 1 102 ? -7.444 2.690 3.571 1.00 94.81 102 LEU A C 1
ATOM 847 O O . LEU A 1 102 ? -8.483 2.064 3.368 1.00 94.81 102 LEU A O 1
ATOM 851 N N . ALA A 1 103 ? -6.626 3.046 2.575 1.00 95.12 103 ALA A N 1
ATOM 852 C CA . ALA A 1 103 ? -6.879 2.725 1.168 1.00 95.12 103 ALA A CA 1
ATOM 853 C C . ALA A 1 103 ? -6.996 1.206 0.930 1.00 95.12 103 ALA A C 1
ATOM 855 O O . ALA A 1 103 ? -7.942 0.745 0.288 1.00 95.12 103 ALA A O 1
ATOM 856 N N . LYS A 1 104 ? -6.094 0.408 1.517 1.00 96.31 104 LYS A N 1
ATOM 857 C CA . LYS A 1 104 ? -6.151 -1.064 1.467 1.00 96.31 104 LYS A CA 1
ATOM 858 C C . LYS A 1 104 ? -7.456 -1.595 2.070 1.00 96.31 104 LYS A C 1
ATOM 860 O O . LYS A 1 104 ? -8.135 -2.404 1.436 1.00 96.31 104 LYS A O 1
ATOM 865 N N . LEU A 1 105 ? -7.849 -1.100 3.250 1.00 97.19 105 LEU A N 1
ATOM 866 C CA . LEU A 1 105 ? -9.083 -1.520 3.923 1.00 97.19 105 LEU A CA 1
ATOM 867 C C . LEU A 1 105 ? -10.327 -1.205 3.078 1.00 97.19 105 LEU A C 1
ATOM 869 O O . LEU A 1 105 ? -11.217 -2.047 2.948 1.00 97.19 105 LEU A O 1
ATOM 873 N N . ILE A 1 106 ? -10.381 -0.019 2.465 1.00 97.44 106 ILE A N 1
ATOM 874 C CA . ILE A 1 106 ? -11.466 0.383 1.558 1.00 97.44 106 ILE A CA 1
ATOM 875 C C . ILE A 1 106 ? -11.520 -0.538 0.336 1.00 97.44 106 ILE A C 1
ATOM 877 O O . ILE A 1 106 ? -12.604 -0.981 -0.044 1.00 97.44 106 ILE A O 1
ATOM 881 N N . ALA A 1 107 ? -10.375 -0.881 -0.259 1.00 97.56 107 ALA A N 1
ATOM 882 C CA . ALA A 1 107 ? -10.333 -1.790 -1.402 1.00 97.56 107 ALA A CA 1
ATOM 883 C C . ALA A 1 107 ? -10.899 -3.175 -1.057 1.00 97.56 107 ALA A C 1
ATOM 885 O O . ALA A 1 107 ? -11.711 -3.717 -1.812 1.00 97.56 107 ALA A O 1
ATOM 886 N N . VAL A 1 108 ? -10.557 -3.723 0.115 1.00 97.06 108 VAL A N 1
ATOM 887 C CA . VAL A 1 108 ? -11.154 -4.975 0.612 1.00 97.06 108 VAL A CA 1
ATOM 888 C C . VAL A 1 108 ? -12.657 -4.794 0.870 1.00 97.06 108 VAL A C 1
ATOM 890 O O . VAL A 1 108 ? -13.462 -5.652 0.508 1.00 97.06 108 VAL A O 1
ATOM 893 N N . ALA A 1 109 ? -13.073 -3.662 1.442 1.00 96.25 109 ALA A N 1
ATOM 894 C CA . ALA A 1 109 ? -14.478 -3.363 1.723 1.00 96.25 109 ALA A CA 1
ATOM 895 C C . ALA A 1 109 ? -15.355 -3.278 0.460 1.00 96.25 109 ALA A C 1
ATOM 897 O O . ALA A 1 109 ? -16.519 -3.673 0.483 1.00 96.25 109 ALA A O 1
ATOM 898 N N . VAL A 1 110 ? -14.812 -2.777 -0.647 1.00 96.00 110 VAL A N 1
ATOM 899 C CA . VAL A 1 110 ? -15.539 -2.675 -1.920 1.00 96.00 110 VAL A CA 1
ATOM 900 C C . VAL A 1 110 ? -15.591 -4.022 -2.630 1.00 96.00 110 VAL A C 1
ATOM 902 O O . VAL A 1 110 ? -16.642 -4.428 -3.121 1.00 96.00 110 VAL A O 1
ATOM 905 N N . THR A 1 111 ? -14.476 -4.747 -2.645 1.00 94.56 111 THR A N 1
ATOM 906 C CA . THR A 1 111 ? -14.357 -5.987 -3.420 1.00 94.56 111 THR A CA 1
ATOM 907 C C . THR A 1 111 ? -14.973 -7.207 -2.732 1.00 94.56 111 THR A C 1
ATOM 909 O O . THR A 1 111 ? -15.453 -8.104 -3.427 1.00 94.56 111 THR A O 1
ATOM 912 N N . HIS A 1 112 ? -15.061 -7.247 -1.391 1.00 87.19 112 HIS A N 1
ATOM 913 C CA . HIS A 1 112 ? -15.600 -8.420 -0.679 1.00 87.19 112 HIS A CA 1
ATOM 914 C C . HIS A 1 112 ? -17.068 -8.724 -1.000 1.00 87.19 112 HIS A C 1
ATOM 916 O O . HIS A 1 112 ? -17.513 -9.845 -0.765 1.00 87.19 112 HIS A O 1
ATOM 922 N N . LYS A 1 113 ? -17.836 -7.741 -1.490 1.00 81.69 113 LYS A N 1
ATOM 923 C CA . LYS A 1 113 ? -19.262 -7.917 -1.807 1.00 81.69 113 LYS A CA 1
ATOM 924 C C . LYS A 1 113 ? -19.478 -8.936 -2.927 1.00 81.69 113 LYS A C 1
ATOM 926 O O . LYS A 1 113 ? -20.523 -9.576 -2.980 1.00 81.69 113 LYS A O 1
ATOM 931 N N . ILE A 1 114 ? -18.503 -9.060 -3.828 1.00 80.06 114 ILE A N 1
ATOM 932 C CA . ILE A 1 114 ? -18.532 -9.966 -4.976 1.00 80.06 114 ILE A CA 1
ATOM 933 C C . ILE A 1 114 ? -17.123 -10.559 -5.115 1.00 80.06 114 ILE A C 1
ATOM 935 O O . ILE A 1 114 ? -16.351 -10.087 -5.953 1.00 80.06 114 ILE A O 1
ATOM 939 N N . PRO A 1 115 ? -16.740 -11.554 -4.295 1.00 75.38 115 PRO A N 1
ATOM 940 C CA . PRO A 1 115 ? -15.376 -12.072 -4.299 1.00 75.38 115 PRO A CA 1
ATOM 941 C C . PRO A 1 115 ? -15.088 -12.889 -5.576 1.00 75.38 115 PRO A C 1
ATOM 943 O O . PRO A 1 115 ? -15.993 -13.473 -6.172 1.00 75.38 115 PRO A O 1
ATOM 946 N N . VAL A 1 116 ? -13.843 -12.886 -6.075 1.00 75.75 116 VAL A N 1
ATOM 947 C CA . VAL A 1 116 ? -13.426 -13.733 -7.224 1.00 75.75 116 VAL A CA 1
ATOM 948 C C . VAL A 1 116 ? -13.240 -15.181 -6.811 1.00 75.75 116 VAL A C 1
ATOM 950 O O . VAL A 1 116 ? -13.421 -16.087 -7.620 1.00 75.75 116 VAL A O 1
ATOM 953 N N . LEU A 1 117 ? -12.801 -15.373 -5.575 1.00 83.25 117 LEU A N 1
ATOM 954 C CA . LEU A 1 117 ? -12.503 -16.658 -4.981 1.00 83.25 117 LEU A CA 1
ATOM 955 C C . LEU A 1 117 ? -13.584 -16.973 -3.938 1.00 83.25 117 LEU A C 1
ATOM 957 O O . LEU A 1 117 ? -14.345 -16.085 -3.551 1.00 83.25 117 LEU A O 1
ATOM 961 N N . PRO A 1 118 ? -13.664 -18.219 -3.434 1.00 84.44 118 PRO A N 1
ATOM 962 C CA . PRO A 1 118 ? -14.634 -18.576 -2.395 1.00 84.44 118 PRO A CA 1
ATOM 963 C C . PRO A 1 118 ? -14.545 -17.705 -1.131 1.00 84.44 118 PRO A C 1
ATOM 965 O O . PRO A 1 118 ? -15.515 -17.585 -0.387 1.00 84.44 118 PRO A O 1
ATOM 968 N N . LYS A 1 119 ? -13.375 -17.105 -0.889 1.00 88.94 119 LYS A N 1
ATOM 969 C CA . LYS A 1 119 ? -13.119 -16.115 0.157 1.00 88.94 119 LYS A CA 1
ATOM 970 C C . LYS A 1 119 ? -12.520 -14.854 -0.471 1.00 88.94 119 LYS A C 1
ATOM 972 O O . LYS A 1 119 ? -11.793 -14.995 -1.457 1.00 88.94 119 LYS A O 1
ATOM 977 N N . PRO A 1 120 ? -12.750 -13.660 0.106 1.00 94.50 120 PRO A N 1
ATOM 978 C CA . PRO A 1 120 ? -12.052 -12.450 -0.314 1.00 94.50 120 PRO A CA 1
ATOM 979 C C . PRO A 1 120 ? -10.537 -12.664 -0.309 1.00 94.50 120 PRO A C 1
ATOM 981 O O . PRO A 1 120 ? -10.007 -13.345 0.573 1.00 94.50 120 PRO A O 1
ATOM 984 N N . SER A 1 121 ? -9.836 -12.088 -1.278 1.00 96.75 121 SER A N 1
ATOM 985 C CA . SER A 1 121 ? -8.384 -12.228 -1.404 1.00 96.75 121 SER A CA 1
ATOM 986 C C . SER A 1 121 ? -7.660 -10.893 -1.523 1.00 96.75 121 SER A C 1
ATOM 988 O O . SER A 1 121 ? -8.093 -9.985 -2.225 1.00 96.75 121 SER A O 1
ATOM 990 N N . PHE A 1 122 ? -6.522 -10.793 -0.851 1.00 96.69 122 PHE A N 1
ATOM 991 C CA . PHE A 1 122 ? -5.648 -9.632 -0.903 1.00 96.69 122 PHE A CA 1
ATOM 992 C C . PHE A 1 122 ? -4.270 -10.092 -1.343 1.00 96.69 122 PHE A C 1
ATOM 994 O O . PHE A 1 122 ? -3.701 -10.988 -0.725 1.00 96.69 122 PHE A O 1
ATOM 1001 N N . TYR A 1 123 ? -3.747 -9.501 -2.407 1.00 95.44 123 TYR A N 1
ATOM 1002 C CA . TYR A 1 123 ? -2.418 -9.788 -2.913 1.00 95.44 123 TYR A CA 1
ATOM 1003 C C . TYR A 1 123 ? -1.535 -8.561 -2.809 1.00 95.44 123 TYR A C 1
ATOM 1005 O O . TYR A 1 123 ? -1.845 -7.525 -3.389 1.00 95.44 123 TYR A O 1
ATOM 1013 N N . GLU A 1 124 ? -0.411 -8.714 -2.122 1.00 94.94 124 GLU A N 1
ATOM 1014 C CA . GLU A 1 124 ? 0.660 -7.740 -2.120 1.00 94.94 124 GLU A CA 1
ATOM 1015 C C . GLU A 1 124 ? 1.869 -8.208 -2.933 1.00 94.94 124 GLU A C 1
ATOM 1017 O O . GLU A 1 124 ? 2.403 -9.304 -2.730 1.00 94.94 124 GLU A O 1
ATOM 1022 N N . LEU A 1 125 ? 2.349 -7.321 -3.807 1.00 92.25 125 LEU A N 1
ATOM 1023 C CA . LEU A 1 125 ? 3.686 -7.415 -4.379 1.00 92.25 125 LEU A CA 1
ATOM 1024 C C . LEU A 1 125 ? 4.680 -6.581 -3.556 1.00 92.25 125 LEU A C 1
ATOM 1026 O O . LEU A 1 125 ? 4.649 -5.348 -3.567 1.00 92.25 125 LEU A O 1
ATOM 1030 N N . GLY A 1 126 ? 5.603 -7.277 -2.904 1.00 84.75 126 GLY A N 1
ATOM 1031 C CA . GLY A 1 126 ? 6.498 -6.769 -1.871 1.00 84.75 126 GLY A CA 1
ATOM 1032 C C . GLY A 1 126 ? 6.122 -7.314 -0.492 1.00 84.75 126 GLY A C 1
ATOM 1033 O O . GLY A 1 126 ? 5.062 -7.906 -0.300 1.00 84.75 126 GLY A O 1
ATOM 1034 N N . GLN A 1 127 ? 7.015 -7.137 0.473 1.00 65.56 127 GLN A N 1
ATOM 1035 C CA . GLN A 1 127 ? 6.787 -7.536 1.856 1.00 65.56 127 GLN A CA 1
ATOM 1036 C C . GLN A 1 127 ? 6.297 -6.388 2.714 1.00 65.56 127 GLN A C 1
ATOM 1038 O O . GLN A 1 127 ? 7.090 -5.711 3.365 1.00 65.56 127 GLN A O 1
ATOM 1043 N N . THR A 1 128 ? 4.976 -6.245 2.789 1.00 58.44 128 THR A N 1
ATOM 1044 C CA . THR A 1 128 ? 4.303 -5.660 3.948 1.00 58.44 128 THR A CA 1
ATOM 1045 C C . THR A 1 128 ? 3.005 -6.384 4.326 1.00 58.44 128 THR A C 1
ATOM 1047 O O . THR A 1 128 ? 2.153 -5.758 4.944 1.00 58.44 128 THR A O 1
ATOM 1050 N N . ILE A 1 129 ? 2.807 -7.697 4.063 1.00 60.97 129 ILE A N 1
ATOM 1051 C CA . ILE A 1 129 ? 1.697 -8.407 4.749 1.00 60.97 129 ILE A CA 1
ATOM 1052 C C . ILE A 1 129 ? 1.862 -8.139 6.245 1.00 60.97 129 ILE A C 1
ATOM 1054 O O . ILE A 1 129 ? 0.910 -7.749 6.916 1.00 60.97 129 ILE A O 1
ATOM 1058 N N . PHE A 1 130 ? 3.124 -8.219 6.675 1.00 69.44 130 PHE A N 1
ATOM 1059 C CA . PHE A 1 130 ? 3.677 -7.538 7.831 1.00 69.44 130 PHE A CA 1
ATOM 1060 C C . PHE A 1 130 ? 3.379 -6.026 7.799 1.00 69.44 130 PHE A C 1
ATOM 1062 O O . PHE A 1 130 ? 4.016 -5.279 7.056 1.00 69.44 130 PHE A O 1
ATOM 1069 N N . GLY A 1 131 ? 2.422 -5.571 8.607 1.00 81.00 131 GLY A N 1
ATOM 1070 C CA . GLY A 1 131 ? 2.003 -4.171 8.690 1.00 81.00 131 GLY A CA 1
ATOM 1071 C C . GLY A 1 131 ? 0.742 -3.841 7.885 1.00 81.00 131 GLY A C 1
ATOM 1072 O O . GLY A 1 131 ? -0.021 -2.970 8.299 1.00 81.00 131 GLY A O 1
ATOM 1073 N N . CYS A 1 132 ? 0.443 -4.546 6.786 1.00 89.56 132 CYS A N 1
ATOM 1074 C CA . CYS A 1 132 ? -0.838 -4.405 6.085 1.00 89.56 132 CYS A CA 1
ATOM 1075 C C . CYS A 1 132 ? -1.995 -4.882 6.961 1.00 89.56 132 CYS A C 1
ATOM 1077 O O . CYS A 1 132 ? -3.009 -4.190 7.051 1.00 89.56 132 CYS A O 1
ATOM 1079 N N . ILE A 1 133 ? -1.862 -6.067 7.569 1.00 92.88 133 ILE A N 1
ATOM 1080 C CA . ILE A 1 133 ? -2.923 -6.645 8.399 1.00 92.88 133 ILE A CA 1
ATOM 1081 C C . ILE A 1 133 ? -3.143 -5.762 9.627 1.00 92.88 133 ILE A C 1
ATOM 1083 O O . ILE A 1 133 ? -4.269 -5.333 9.867 1.00 92.88 133 ILE A O 1
ATOM 1087 N N . GLU A 1 134 ? -2.080 -5.421 10.356 1.00 92.94 134 GLU A N 1
ATOM 1088 C CA . GLU A 1 134 ? -2.171 -4.594 11.561 1.00 92.94 134 GLU A CA 1
ATOM 1089 C C . GLU A 1 134 ? -2.636 -3.176 11.265 1.00 92.94 134 GLU A C 1
ATOM 1091 O O . GLU A 1 134 ? -3.508 -2.668 11.961 1.00 92.94 134 GLU A O 1
ATOM 1096 N N . GLY A 1 135 ? -2.133 -2.554 10.198 1.00 93.00 135 GLY A N 1
ATOM 1097 C CA . GLY A 1 135 ? -2.588 -1.233 9.781 1.00 93.00 135 GLY A CA 1
ATOM 1098 C C . GLY A 1 135 ? -4.073 -1.217 9.413 1.00 93.00 135 GLY A C 1
ATOM 1099 O O . GLY A 1 135 ? -4.785 -0.270 9.747 1.00 93.00 135 GLY A O 1
ATOM 1100 N N . MET A 1 136 ? -4.574 -2.263 8.749 1.00 95.44 136 MET A N 1
ATOM 1101 C CA . MET A 1 136 ? -5.999 -2.373 8.425 1.00 95.44 136 MET A CA 1
ATOM 1102 C C . MET A 1 136 ? -6.871 -2.692 9.643 1.00 95.44 136 MET A C 1
ATOM 1104 O O . MET A 1 136 ? -7.966 -2.137 9.740 1.00 95.44 136 MET A O 1
ATOM 1108 N N . GLU A 1 137 ? -6.414 -3.540 10.569 1.00 95.12 137 GLU A N 1
ATOM 1109 C CA . GLU A 1 137 ? -7.110 -3.776 11.843 1.00 95.12 137 GLU A CA 1
ATOM 1110 C C . GLU A 1 137 ? -7.169 -2.485 12.674 1.00 95.12 137 GLU A C 1
ATOM 1112 O O . GLU A 1 137 ? -8.254 -2.103 13.117 1.00 95.12 137 GLU A O 1
ATOM 1117 N N . PHE A 1 138 ? -6.057 -1.744 12.763 1.00 95.62 138 PHE A N 1
ATOM 1118 C CA . PHE A 1 138 ? -6.012 -0.434 13.414 1.00 95.62 138 PHE A CA 1
ATOM 1119 C C . PHE A 1 138 ? -7.053 0.517 12.823 1.00 95.62 138 PHE A C 1
ATOM 1121 O O . PHE A 1 138 ? -7.866 1.088 13.546 1.00 95.62 138 PHE A O 1
ATOM 1128 N N . TYR A 1 139 ? -7.116 0.655 11.493 1.00 95.44 139 TYR A N 1
ATOM 1129 C CA . TYR A 1 139 ? -8.120 1.523 10.871 1.00 95.44 139 TYR A CA 1
ATOM 1130 C C . TYR A 1 139 ? -9.549 1.047 11.092 1.00 95.44 139 TYR A C 1
ATOM 1132 O O . TYR A 1 139 ? -10.445 1.865 11.303 1.00 95.44 139 TYR A O 1
ATOM 1140 N N . LYS A 1 140 ? -9.790 -0.262 11.060 1.00 95.75 140 LYS A N 1
ATOM 1141 C CA . LYS A 1 140 ? -11.112 -0.815 11.348 1.00 95.75 140 LYS A CA 1
ATOM 1142 C C . LYS A 1 140 ? -11.564 -0.434 12.762 1.00 95.75 140 LYS A C 1
ATOM 1144 O O . LYS A 1 140 ? -12.708 -0.002 12.938 1.00 95.75 140 LYS A O 1
ATOM 1149 N N . ASN A 1 141 ? -10.675 -0.533 13.746 1.00 95.88 141 ASN A N 1
ATOM 1150 C CA . ASN A 1 141 ? -10.968 -0.167 15.128 1.00 95.88 141 ASN A CA 1
ATOM 1151 C C . ASN A 1 141 ? -11.056 1.350 15.315 1.00 95.88 141 ASN A C 1
ATOM 1153 O O . ASN A 1 141 ? -11.981 1.825 15.972 1.00 95.88 141 ASN A O 1
ATOM 1157 N N . LEU A 1 142 ? -10.210 2.127 14.636 1.00 95.81 142 LEU A N 1
ATOM 1158 C CA . LEU A 1 142 ? -10.271 3.587 14.610 1.00 95.81 142 LEU A CA 1
ATOM 1159 C C . LEU A 1 142 ? -11.637 4.076 14.134 1.00 95.81 142 LEU A C 1
ATOM 1161 O O . LEU A 1 142 ? -12.265 4.899 14.797 1.00 95.81 142 LEU A O 1
ATOM 1165 N N . LEU A 1 143 ? -12.121 3.551 13.005 1.00 96.00 143 LEU A N 1
ATOM 1166 C CA . LEU A 1 143 ? -13.420 3.914 12.439 1.00 96.00 143 LEU A CA 1
ATOM 1167 C C . LEU A 1 143 ? -14.564 3.547 13.389 1.00 96.00 143 LEU A C 1
ATOM 1169 O O . LEU A 1 143 ? -15.499 4.332 13.558 1.00 96.00 143 LEU A O 1
ATOM 1173 N N . LYS A 1 144 ? -14.465 2.396 14.062 1.00 95.19 144 LYS A N 1
ATOM 1174 C CA . LYS A 1 144 ? -15.430 1.967 15.078 1.00 95.19 144 LYS A CA 1
ATOM 1175 C C . LYS A 1 144 ? -15.438 2.904 16.293 1.00 95.19 144 LYS A C 1
ATOM 1177 O O . LYS A 1 144 ? -16.508 3.376 16.670 1.00 95.19 144 LYS A O 1
ATOM 1182 N N . CYS A 1 145 ? -14.278 3.225 16.866 1.00 93.75 145 CYS A N 1
ATOM 1183 C CA . CYS A 1 145 ? -14.134 4.164 17.988 1.00 93.75 145 CYS A CA 1
ATOM 1184 C C . CYS A 1 145 ? -14.589 5.585 17.618 1.00 93.75 145 CYS A C 1
ATOM 1186 O O . CYS A 1 145 ? -15.204 6.295 18.415 1.00 93.75 145 CYS A O 1
ATOM 1188 N N . ALA A 1 146 ? -14.349 5.986 16.371 1.00 93.06 146 ALA A N 1
ATOM 1189 C CA . ALA A 1 146 ? -14.801 7.245 15.799 1.00 93.06 146 ALA A CA 1
ATOM 1190 C C . ALA A 1 146 ? -16.315 7.283 15.508 1.00 93.06 146 ALA A C 1
ATOM 1192 O O . ALA A 1 146 ? -16.834 8.362 15.224 1.00 93.06 146 ALA A O 1
ATOM 1193 N N . ASN A 1 147 ? -17.020 6.146 15.606 1.00 95.00 147 ASN A N 1
ATOM 1194 C CA . ASN A 1 147 ? -18.415 5.962 15.194 1.00 95.00 147 ASN A CA 1
ATOM 1195 C C . ASN A 1 147 ? -18.664 6.353 13.722 1.00 95.00 147 ASN A C 1
ATOM 1197 O O . ASN A 1 147 ? -19.688 6.940 13.370 1.00 95.00 147 ASN A O 1
ATOM 1201 N N . ILE A 1 148 ? -17.701 6.043 12.851 1.00 96.12 148 ILE A N 1
ATOM 1202 C CA . ILE A 1 148 ? -17.786 6.284 11.411 1.00 96.12 148 ILE A CA 1
ATOM 1203 C C . ILE A 1 148 ? -18.358 5.036 10.746 1.00 96.12 148 ILE A C 1
ATOM 1205 O O . ILE A 1 148 ? -17.847 3.928 10.903 1.00 96.12 148 ILE A O 1
ATOM 1209 N N . LYS A 1 149 ? -19.433 5.216 9.974 1.00 95.69 149 LYS A N 1
ATOM 1210 C CA . LYS A 1 149 ? -20.080 4.116 9.258 1.00 95.69 149 LYS A CA 1
ATOM 1211 C C . LYS A 1 149 ? -19.128 3.533 8.212 1.00 95.69 149 LYS A C 1
ATOM 1213 O O . LYS A 1 149 ? -18.766 4.212 7.256 1.00 95.69 149 LYS A O 1
ATOM 1218 N N . PHE A 1 150 ? -18.816 2.250 8.351 1.00 96.50 150 PHE A N 1
ATOM 1219 C CA . PHE A 1 150 ? -17.972 1.500 7.428 1.00 96.50 150 PHE A CA 1
ATOM 1220 C C . PHE A 1 150 ? -18.555 0.092 7.201 1.00 96.50 150 PHE A C 1
ATOM 1222 O O . PHE A 1 150 ? -19.201 -0.433 8.113 1.00 96.50 150 PHE A O 1
ATOM 1229 N N . PRO A 1 151 ? -18.403 -0.520 6.009 1.00 94.50 151 PRO A N 1
ATOM 1230 C CA . PRO A 1 151 ? -18.798 -1.912 5.796 1.00 94.50 151 PRO A CA 1
ATOM 1231 C C . PRO A 1 151 ? -18.086 -2.855 6.773 1.00 94.50 151 PRO A C 1
ATOM 1233 O O . PRO A 1 151 ? -16.893 -2.699 7.019 1.00 94.50 151 PRO A O 1
ATOM 1236 N N . ASP A 1 152 ? -18.793 -3.849 7.310 1.00 89.88 152 ASP A N 1
ATOM 1237 C CA . ASP A 1 152 ? -18.156 -4.837 8.181 1.00 89.88 152 ASP A CA 1
ATOM 1238 C C . ASP A 1 152 ? -17.261 -5.767 7.353 1.00 89.88 152 ASP A C 1
ATOM 1240 O O . ASP A 1 152 ? -17.732 -6.521 6.500 1.00 89.88 152 ASP A O 1
ATOM 1244 N N . VAL A 1 153 ? -15.953 -5.684 7.590 1.00 91.25 153 VAL A N 1
ATOM 1245 C CA . VAL A 1 153 ? -14.939 -6.494 6.914 1.00 91.25 153 VAL A CA 1
ATOM 1246 C C . VAL A 1 153 ? -14.280 -7.407 7.936 1.00 91.25 153 VAL A C 1
ATOM 1248 O O . VAL A 1 153 ? -13.615 -6.959 8.875 1.00 91.25 153 VAL A O 1
ATOM 1251 N N . ASN A 1 154 ? -14.417 -8.717 7.738 1.00 93.31 154 ASN A N 1
ATOM 1252 C CA . ASN A 1 154 ? -13.703 -9.709 8.533 1.00 93.31 154 ASN A CA 1
ATOM 1253 C C . ASN A 1 154 ? -12.351 -10.052 7.887 1.00 93.31 154 ASN A C 1
ATOM 1255 O O . ASN A 1 154 ? -12.270 -10.945 7.041 1.00 93.31 154 ASN A O 1
ATOM 1259 N N . LEU A 1 155 ? -11.291 -9.366 8.322 1.00 95.06 155 LEU A N 1
ATOM 1260 C CA . LEU A 1 155 ? -9.924 -9.544 7.821 1.00 95.06 155 LEU A CA 1
ATOM 1261 C C . LEU A 1 155 ? -9.364 -10.958 8.067 1.00 95.06 155 LEU A C 1
ATOM 1263 O O . LEU A 1 155 ? -8.567 -11.448 7.268 1.00 95.06 155 LEU A O 1
ATOM 1267 N N . LYS A 1 156 ? -9.856 -11.686 9.081 1.00 94.50 156 LYS A N 1
ATOM 1268 C CA . LYS A 1 156 ? -9.493 -13.099 9.309 1.00 94.50 156 LYS A CA 1
ATOM 1269 C C . LYS A 1 156 ? -10.039 -14.049 8.241 1.00 94.50 156 LYS A C 1
ATOM 1271 O O . LYS A 1 156 ? -9.514 -15.146 8.073 1.00 94.50 156 LYS A O 1
ATOM 1276 N N . ASN A 1 157 ? -11.095 -13.655 7.523 1.00 94.19 157 ASN A N 1
ATOM 1277 C CA . ASN A 1 157 ? -11.643 -14.442 6.416 1.00 94.19 157 ASN A CA 1
ATOM 1278 C C . ASN A 1 157 ? -10.980 -14.113 5.065 1.00 94.19 157 ASN A C 1
ATOM 1280 O O . ASN A 1 157 ? -11.248 -14.794 4.076 1.00 94.19 157 ASN A O 1
ATOM 1284 N N . VAL A 1 158 ? -10.125 -13.088 5.007 1.00 96.06 158 VAL A N 1
ATOM 1285 C CA . VAL A 1 158 ? -9.357 -12.756 3.804 1.00 96.06 158 VAL A CA 1
ATOM 1286 C C . VAL A 1 158 ? -8.234 -13.778 3.628 1.00 96.06 158 VAL A C 1
ATOM 1288 O O . VAL A 1 158 ? -7.588 -14.188 4.591 1.00 96.06 158 VAL A O 1
ATOM 1291 N N . THR A 1 159 ? -8.011 -14.210 2.388 1.00 95.94 159 THR A N 1
ATOM 1292 C CA . THR A 1 159 ? -6.807 -14.960 2.011 1.00 95.94 159 THR A CA 1
ATOM 1293 C C . THR A 1 159 ? -5.739 -13.978 1.557 1.00 95.94 159 THR A C 1
ATOM 1295 O O . THR A 1 159 ? -5.937 -13.258 0.578 1.00 95.94 159 THR A O 1
ATOM 1298 N N . TRP A 1 160 ? -4.627 -13.949 2.278 1.00 96.06 160 TRP A N 1
ATOM 1299 C CA . TRP A 1 160 ? -3.542 -12.992 2.116 1.00 96.06 160 TRP A CA 1
ATOM 1300 C C . TRP A 1 160 ? -2.409 -13.626 1.316 1.00 96.06 160 TRP A C 1
ATOM 1302 O O . TRP A 1 160 ? -1.812 -14.600 1.763 1.00 96.06 160 TRP A O 1
ATOM 1312 N N . TYR A 1 161 ? -2.107 -13.077 0.146 1.00 95.31 161 TYR A N 1
ATOM 1313 C CA . TYR A 1 161 ? -1.010 -13.505 -0.715 1.00 95.31 161 TYR A CA 1
ATOM 1314 C C . TYR A 1 161 ? 0.104 -12.468 -0.672 1.00 95.31 161 TYR A C 1
ATOM 1316 O O . TYR A 1 161 ? -0.125 -11.306 -0.998 1.00 95.31 161 TYR A O 1
ATOM 1324 N N . GLY A 1 162 ? 1.304 -12.877 -0.276 1.00 94.00 162 GLY A N 1
ATOM 1325 C CA . GLY A 1 162 ? 2.479 -12.009 -0.230 1.00 94.00 162 GLY A CA 1
ATOM 1326 C C . GLY A 1 162 ? 3.545 -12.551 -1.158 1.00 94.00 162 GLY A C 1
ATOM 1327 O O . GLY A 1 162 ? 3.898 -13.727 -1.062 1.00 94.00 162 GLY A O 1
ATOM 1328 N N . VAL A 1 163 ? 4.052 -11.716 -2.060 1.00 91.56 163 VAL A N 1
ATOM 1329 C CA . VAL A 1 163 ? 5.187 -12.092 -2.905 1.00 91.56 163 VAL A CA 1
ATOM 1330 C C . VAL A 1 163 ? 6.340 -11.154 -2.682 1.00 91.56 163 VAL A C 1
ATOM 1332 O O . VAL A 1 163 ? 6.244 -9.968 -2.981 1.00 91.56 163 VAL A O 1
ATOM 1335 N N . ASP A 1 164 ? 7.460 -11.714 -2.257 1.00 88.44 164 ASP A N 1
ATOM 1336 C CA . ASP A 1 164 ? 8.694 -10.970 -2.112 1.00 88.44 164 ASP A CA 1
ATOM 1337 C C . ASP A 1 164 ? 9.894 -11.909 -2.198 1.00 88.44 164 ASP A C 1
ATOM 1339 O O . ASP A 1 164 ? 9.823 -13.098 -1.902 1.00 88.44 164 ASP A O 1
ATOM 1343 N N . ILE A 1 165 ? 11.005 -11.339 -2.630 1.00 83.12 165 ILE A N 1
ATOM 1344 C CA . ILE A 1 165 ? 12.301 -11.977 -2.827 1.00 83.12 165 ILE A CA 1
ATOM 1345 C C . ILE A 1 165 ? 12.960 -12.496 -1.556 1.00 83.12 165 ILE A C 1
ATOM 1347 O O . ILE A 1 165 ? 13.858 -13.329 -1.643 1.00 83.12 165 ILE A O 1
ATOM 1351 N N . SER A 1 166 ? 12.597 -11.964 -0.394 1.00 86.94 166 SER A N 1
ATOM 1352 C CA . SER A 1 166 ? 13.253 -12.312 0.853 1.00 86.94 166 SER A CA 1
ATOM 1353 C C . SER A 1 166 ? 12.609 -13.537 1.484 1.00 86.94 166 SER A C 1
ATOM 1355 O O . SER A 1 166 ? 11.466 -13.503 1.943 1.00 86.94 166 SER A O 1
ATOM 1357 N N . GLU A 1 167 ? 13.370 -14.622 1.583 1.00 89.56 167 GLU A N 1
ATOM 1358 C CA . GLU A 1 167 ? 12.954 -15.809 2.334 1.00 89.56 167 GLU A CA 1
ATOM 1359 C C . GLU A 1 167 ? 12.680 -15.488 3.809 1.00 89.56 167 GLU A C 1
ATOM 1361 O O . GLU A 1 167 ? 11.708 -15.993 4.373 1.00 89.56 167 GLU A O 1
ATOM 1366 N N . LEU A 1 168 ? 13.495 -14.613 4.416 1.00 90.12 168 LEU A N 1
ATOM 1367 C CA . LEU A 1 168 ? 13.383 -14.237 5.827 1.00 90.12 168 LEU A CA 1
ATOM 1368 C C . LEU A 1 168 ? 11.990 -13.702 6.138 1.00 90.12 168 LEU A C 1
ATOM 1370 O O . LEU A 1 168 ? 11.301 -14.175 7.035 1.00 90.12 168 LEU A O 1
ATOM 1374 N N . PHE A 1 169 ? 11.573 -12.704 5.388 1.00 89.62 169 PHE A N 1
ATOM 1375 C CA . PHE A 1 169 ? 10.308 -12.036 5.618 1.00 89.62 169 PHE A CA 1
ATOM 1376 C C . PHE A 1 169 ? 9.100 -12.859 5.140 1.00 89.62 169 PHE A C 1
ATOM 1378 O O . PHE A 1 169 ? 8.029 -12.752 5.740 1.00 89.62 169 PHE A O 1
ATOM 1385 N N . ASN A 1 170 ? 9.252 -13.716 4.120 1.00 90.88 170 ASN A N 1
ATOM 1386 C CA . ASN A 1 170 ? 8.206 -14.666 3.734 1.00 90.88 170 ASN A CA 1
ATOM 1387 C C . ASN A 1 170 ? 7.933 -15.642 4.879 1.00 90.88 170 ASN A C 1
ATOM 1389 O O . ASN A 1 170 ? 6.774 -15.920 5.186 1.00 90.88 170 ASN A O 1
ATOM 1393 N N . TYR A 1 171 ? 8.993 -16.108 5.544 1.00 92.12 171 TYR A N 1
ATOM 1394 C CA . TYR A 1 171 ? 8.893 -16.936 6.738 1.00 92.12 171 TYR A CA 1
ATOM 1395 C C . TYR A 1 171 ? 8.305 -16.165 7.931 1.00 92.12 171 TYR A C 1
ATOM 1397 O O . TYR A 1 171 ? 7.350 -16.633 8.550 1.00 92.12 171 TYR A O 1
ATOM 1405 N N . LEU A 1 172 ? 8.809 -14.962 8.233 1.00 91.25 172 LEU A N 1
ATOM 1406 C CA . LEU A 1 172 ? 8.312 -14.149 9.354 1.00 91.25 172 LEU A CA 1
ATOM 1407 C C . LEU A 1 172 ? 6.829 -13.795 9.212 1.00 91.25 172 LEU A C 1
ATOM 1409 O O . LEU A 1 172 ? 6.092 -13.867 10.193 1.00 91.25 172 LEU A O 1
ATOM 1413 N N . SER A 1 173 ? 6.373 -13.475 7.999 1.00 90.62 173 SER A N 1
ATOM 1414 C CA . SER A 1 173 ? 4.962 -13.177 7.736 1.00 90.62 173 SER A CA 1
ATOM 1415 C C . SER A 1 173 ? 4.058 -14.360 8.094 1.00 90.62 173 SER A C 1
ATOM 1417 O O . SER A 1 173 ? 3.006 -14.153 8.690 1.00 90.62 173 SER A O 1
ATOM 1419 N N . LEU A 1 174 ? 4.477 -15.599 7.811 1.00 92.00 174 LEU A N 1
ATOM 1420 C CA . LEU A 1 174 ? 3.728 -16.800 8.201 1.00 92.00 174 LEU A CA 1
ATOM 1421 C C . LEU A 1 174 ? 3.724 -17.007 9.721 1.00 92.00 174 LEU A C 1
ATOM 1423 O O . LEU A 1 174 ? 2.691 -17.337 10.301 1.00 92.00 174 LEU A O 1
ATOM 1427 N N . VAL A 1 175 ? 4.872 -16.808 10.376 1.00 92.44 175 VAL A N 1
ATOM 1428 C CA . VAL A 1 175 ? 5.022 -17.053 11.819 1.00 92.44 175 VAL A CA 1
ATOM 1429 C C . VAL A 1 175 ? 4.233 -16.052 12.660 1.00 92.44 175 VAL A C 1
ATOM 1431 O O . VAL A 1 175 ? 3.666 -16.447 13.676 1.00 92.44 175 VAL A O 1
ATOM 1434 N N . LEU A 1 176 ? 4.182 -14.781 12.261 1.00 89.94 176 LEU A N 1
ATOM 1435 C CA . LEU A 1 176 ? 3.525 -13.727 13.041 1.00 89.94 176 LEU A CA 1
ATOM 1436 C C . LEU A 1 176 ? 2.006 -13.700 12.859 1.00 89.94 176 LEU A C 1
ATOM 1438 O O . LEU A 1 176 ? 1.279 -13.336 13.779 1.00 89.94 176 LEU A O 1
ATOM 1442 N N . HIS A 1 177 ? 1.511 -14.160 11.711 1.00 92.06 177 HIS A N 1
ATOM 1443 C CA . HIS A 1 177 ? 0.096 -14.079 11.353 1.00 92.06 177 HIS A CA 1
ATOM 1444 C C . HIS A 1 177 ? -0.582 -15.453 11.325 1.00 92.06 177 HIS A C 1
ATOM 1446 O O . HIS A 1 177 ? -1.472 -15.686 10.513 1.00 92.06 177 HIS A O 1
ATOM 1452 N N . GLN A 1 178 ? -0.213 -16.364 12.232 1.00 92.81 178 GLN A N 1
ATOM 1453 C CA . GLN A 1 178 ? -0.780 -17.727 12.305 1.00 92.81 178 GLN A CA 1
ATOM 1454 C C . GLN A 1 178 ? -2.311 -17.762 12.451 1.00 92.81 178 GLN A C 1
ATOM 1456 O O . GLN A 1 178 ? -2.950 -18.760 12.129 1.00 92.81 178 GLN A O 1
ATOM 1461 N N . ASN A 1 179 ? -2.906 -16.666 12.929 1.00 93.81 179 ASN A N 1
ATOM 1462 C CA . ASN A 1 179 ? -4.353 -16.510 13.078 1.00 93.81 179 ASN A CA 1
ATOM 1463 C C . ASN A 1 179 ? -5.066 -16.025 11.799 1.00 93.81 179 ASN A C 1
ATOM 1465 O O . ASN A 1 179 ? -6.286 -15.847 11.816 1.00 93.81 179 ASN A O 1
ATOM 1469 N N . TYR A 1 180 ? -4.326 -15.795 10.714 1.00 95.44 180 TYR A N 1
ATOM 1470 C CA . TYR A 1 180 ? -4.825 -15.365 9.410 1.00 95.44 180 TYR A CA 1
ATOM 1471 C C . TYR A 1 180 ? -4.497 -16.411 8.340 1.00 95.44 180 TYR A C 1
ATOM 1473 O O . TYR A 1 180 ? -3.584 -17.222 8.486 1.00 95.44 180 TYR A O 1
ATOM 1481 N N . ASN A 1 181 ? -5.236 -16.388 7.230 1.00 94.94 181 ASN A N 1
ATOM 1482 C CA . ASN A 1 181 ? -4.949 -17.251 6.086 1.00 94.94 181 ASN A CA 1
ATOM 1483 C C . ASN A 1 181 ? -3.872 -16.612 5.196 1.00 94.94 181 ASN A C 1
ATOM 1485 O O . ASN A 1 181 ? -4.208 -15.958 4.208 1.00 94.94 181 ASN A O 1
ATOM 1489 N N . VAL A 1 182 ? -2.600 -16.756 5.579 1.00 94.94 182 VAL A N 1
ATOM 1490 C CA . VAL A 1 182 ? -1.452 -16.167 4.872 1.00 94.94 182 VAL A CA 1
ATOM 1491 C C . VAL A 1 182 ? -0.741 -17.200 4.002 1.00 94.94 182 VAL A C 1
ATOM 1493 O O . VAL A 1 182 ? -0.402 -18.291 4.452 1.00 94.94 182 VAL A O 1
ATOM 1496 N N . VAL A 1 183 ? -0.475 -16.820 2.755 1.00 94.31 183 VAL A N 1
ATOM 1497 C CA . VAL A 1 183 ? 0.314 -17.564 1.773 1.00 94.31 183 VAL A CA 1
ATOM 1498 C C . VAL A 1 183 ? 1.429 -16.647 1.281 1.00 94.31 183 VAL A C 1
ATOM 1500 O O . VAL A 1 183 ? 1.159 -15.586 0.721 1.00 94.31 183 VAL A O 1
ATOM 1503 N N . THR A 1 184 ? 2.686 -17.048 1.466 1.00 93.50 184 THR A N 1
ATOM 1504 C CA . THR A 1 184 ? 3.849 -16.293 0.980 1.00 93.50 184 THR A CA 1
ATOM 1505 C C . THR A 1 184 ? 4.611 -17.057 -0.092 1.00 93.50 184 THR A C 1
ATOM 1507 O O . THR A 1 184 ? 4.620 -18.290 -0.110 1.00 93.50 184 THR A O 1
ATOM 1510 N N . MET A 1 185 ? 5.213 -16.330 -1.033 1.00 91.94 185 MET A N 1
ATOM 1511 C CA . MET A 1 185 ? 5.921 -16.911 -2.176 1.00 91.94 185 MET A CA 1
ATOM 1512 C C . MET A 1 185 ? 7.118 -16.044 -2.577 1.00 91.94 185 MET A C 1
ATOM 1514 O O . MET A 1 185 ? 7.092 -14.825 -2.430 1.00 91.94 185 MET A O 1
ATOM 1518 N N . LEU A 1 186 ? 8.147 -16.670 -3.153 1.00 88.38 186 LEU A N 1
ATOM 1519 C CA . LEU A 1 186 ? 9.300 -15.949 -3.713 1.00 88.38 186 LEU A CA 1
ATOM 1520 C C . LEU A 1 186 ? 9.019 -15.357 -5.101 1.00 88.38 186 LEU A C 1
ATOM 1522 O O . LEU A 1 186 ? 9.649 -14.382 -5.507 1.00 88.38 186 LEU A O 1
ATOM 1526 N N . THR A 1 187 ? 8.084 -15.952 -5.845 1.00 86.69 187 THR A N 1
ATOM 1527 C CA . THR A 1 187 ? 7.751 -15.565 -7.221 1.00 86.69 187 THR A CA 1
ATOM 1528 C C . THR A 1 187 ? 6.239 -15.493 -7.418 1.00 86.69 187 THR A C 1
ATOM 1530 O O . THR A 1 187 ? 5.453 -16.015 -6.629 1.00 86.69 187 THR A O 1
ATOM 1533 N N . THR A 1 188 ? 5.813 -14.832 -8.493 1.00 87.81 188 THR A N 1
ATOM 1534 C CA . THR A 1 188 ? 4.394 -14.653 -8.832 1.00 87.81 188 THR A CA 1
ATOM 1535 C C . THR A 1 188 ? 3.795 -15.819 -9.627 1.00 87.81 188 THR A C 1
ATOM 1537 O O . THR A 1 188 ? 2.605 -15.782 -9.945 1.00 87.81 188 THR A O 1
ATOM 1540 N N . GLU A 1 189 ? 4.591 -16.842 -9.959 1.00 85.75 189 GLU A N 1
ATOM 1541 C CA . GLU A 1 189 ? 4.214 -17.943 -10.862 1.00 85.75 189 GLU A CA 1
ATOM 1542 C C . GLU A 1 189 ? 3.085 -18.810 -10.299 1.00 85.75 189 GLU A C 1
ATOM 1544 O O . GLU A 1 189 ? 2.204 -19.252 -11.031 1.00 85.75 189 GLU A O 1
ATOM 1549 N N . SER A 1 190 ? 3.089 -19.018 -8.985 1.00 86.25 190 SER A N 1
ATOM 1550 C CA . SER A 1 190 ? 2.118 -19.840 -8.264 1.00 86.25 190 SER A CA 1
ATOM 1551 C C . SER A 1 190 ? 0.908 -19.058 -7.743 1.00 86.25 190 SER A C 1
ATOM 1553 O O . SER A 1 190 ? 0.060 -19.627 -7.056 1.00 86.25 190 SER A O 1
ATOM 1555 N N . LEU A 1 191 ? 0.811 -17.760 -8.048 1.00 89.62 191 LEU A N 1
ATOM 1556 C CA . LEU A 1 191 ? -0.352 -16.963 -7.668 1.00 89.62 191 LEU A CA 1
ATOM 1557 C C . LEU A 1 191 ? -1.586 -17.357 -8.491 1.00 89.62 191 LEU A C 1
ATOM 1559 O O . LEU A 1 191 ? -1.461 -17.622 -9.691 1.00 89.62 191 LEU A O 1
ATOM 1563 N N . PRO A 1 192 ? -2.794 -17.272 -7.903 1.00 92.44 192 PRO A N 1
ATOM 1564 C CA . PRO A 1 192 ? -4.032 -17.316 -8.668 1.00 92.44 192 PRO A CA 1
ATOM 1565 C C . PRO A 1 192 ? -4.017 -16.324 -9.841 1.00 92.44 192 PRO A C 1
ATOM 1567 O O . PRO A 1 192 ? -3.396 -15.255 -9.784 1.00 92.44 192 PRO A O 1
ATOM 1570 N N . SER A 1 193 ? -4.730 -16.665 -10.915 1.00 90.75 193 SER A N 1
ATOM 1571 C CA . SER A 1 193 ? -4.826 -15.805 -12.100 1.00 90.75 193 SER A CA 1
ATOM 1572 C C . SER A 1 193 ? -5.562 -14.495 -11.816 1.00 90.75 193 SER A C 1
ATOM 1574 O O . SER A 1 193 ? -5.254 -13.484 -12.444 1.00 90.75 193 SER A O 1
ATOM 1576 N N . LYS A 1 194 ? -6.505 -14.504 -10.865 1.00 93.38 194 LYS A N 1
ATOM 1577 C CA . LYS A 1 194 ? -7.270 -13.332 -10.439 1.00 93.38 194 LYS A CA 1
ATOM 1578 C C . LYS A 1 194 ? -7.563 -13.377 -8.939 1.00 93.38 194 LYS A C 1
ATOM 1580 O O . LYS A 1 194 ? -7.855 -14.439 -8.392 1.00 93.38 194 LYS A O 1
ATOM 1585 N N . MET A 1 195 ? -7.488 -12.217 -8.304 1.00 95.94 195 MET A N 1
ATOM 1586 C CA . MET A 1 195 ? -7.666 -11.946 -6.875 1.00 95.94 195 MET A CA 1
ATOM 1587 C C . MET A 1 195 ? -8.532 -10.688 -6.709 1.00 95.94 195 MET A C 1
ATOM 1589 O O . MET A 1 195 ? -8.815 -9.989 -7.686 1.00 95.94 195 MET A O 1
ATOM 1593 N N . ASP A 1 196 ? -9.019 -10.416 -5.501 1.00 97.38 196 ASP A N 1
ATOM 1594 C CA . ASP A 1 196 ? -9.943 -9.298 -5.279 1.00 97.38 196 ASP A CA 1
ATOM 1595 C C . ASP A 1 196 ? -9.194 -7.969 -5.227 1.00 97.38 196 ASP A C 1
ATOM 1597 O O . ASP A 1 196 ? -9.490 -7.066 -6.011 1.00 97.38 196 ASP A O 1
ATOM 1601 N N . VAL A 1 197 ? -8.165 -7.888 -4.384 1.00 97.75 197 VAL A N 1
ATOM 1602 C CA . VAL A 1 197 ? -7.317 -6.701 -4.257 1.00 97.75 197 VAL A CA 1
ATOM 1603 C C . VAL A 1 197 ? -5.885 -7.017 -4.673 1.00 97.75 197 VAL A C 1
ATOM 1605 O O . VAL A 1 197 ? -5.319 -8.016 -4.235 1.00 97.75 197 VAL A O 1
ATOM 1608 N N . PHE A 1 198 ? -5.299 -6.146 -5.493 1.00 97.38 198 PHE A N 1
ATOM 1609 C CA . PHE A 1 198 ? -3.851 -6.036 -5.676 1.00 97.38 198 PHE A CA 1
ATOM 1610 C C . PHE A 1 198 ? -3.355 -4.785 -4.952 1.00 97.38 198 PHE A C 1
ATOM 1612 O O . PHE A 1 198 ? -3.931 -3.711 -5.116 1.00 97.38 198 PHE A O 1
ATOM 1619 N N . PHE A 1 199 ? -2.272 -4.910 -4.195 1.00 96.62 199 PHE A N 1
ATOM 1620 C CA . PHE A 1 199 ? -1.566 -3.793 -3.593 1.00 96.62 199 PHE A CA 1
ATOM 1621 C C . PHE A 1 199 ? -0.069 -3.874 -3.882 1.00 96.62 199 PHE A C 1
ATOM 1623 O O . PHE A 1 199 ? 0.529 -4.950 -3.855 1.00 96.62 199 PHE A O 1
ATOM 1630 N N . ALA A 1 200 ? 0.550 -2.725 -4.128 1.00 94.25 200 ALA A N 1
ATOM 1631 C CA . ALA A 1 200 ? 1.998 -2.609 -4.114 1.00 94.25 200 ALA A CA 1
ATOM 1632 C C . ALA A 1 200 ? 2.415 -1.161 -3.877 1.00 94.25 200 ALA A C 1
ATOM 1634 O O . ALA A 1 200 ? 1.842 -0.242 -4.465 1.00 94.25 200 ALA A O 1
ATOM 1635 N N . LYS A 1 201 ? 3.479 -0.962 -3.096 1.00 91.25 201 LYS A N 1
ATOM 1636 C CA . LYS A 1 201 ? 4.214 0.305 -3.138 1.00 91.25 201 LYS A CA 1
ATOM 1637 C C . LYS A 1 201 ? 4.963 0.410 -4.465 1.00 91.25 201 LYS A C 1
ATOM 1639 O O . LYS A 1 201 ? 5.443 -0.596 -5.002 1.00 91.25 201 LYS A O 1
ATOM 1644 N N . GLY A 1 202 ? 5.142 1.623 -4.973 1.00 90.50 202 GLY A N 1
ATOM 1645 C CA . GLY A 1 202 ? 5.728 1.847 -6.292 1.00 90.50 202 GLY A CA 1
ATOM 1646 C C . GLY A 1 202 ? 7.129 1.289 -6.427 1.00 90.50 202 GLY A C 1
ATOM 1647 O O . GLY A 1 202 ? 7.489 0.782 -7.487 1.00 90.50 202 GLY A O 1
ATOM 1648 N N . ILE A 1 203 ? 7.891 1.268 -5.334 1.00 88.06 203 ILE A N 1
ATOM 1649 C CA . ILE A 1 203 ? 9.211 0.644 -5.300 1.00 88.06 203 ILE A CA 1
ATOM 1650 C C . ILE A 1 203 ? 9.179 -0.855 -5.631 1.00 88.06 203 ILE A C 1
ATOM 1652 O O . ILE A 1 203 ? 10.049 -1.334 -6.358 1.00 88.06 203 ILE A O 1
ATOM 1656 N N . SER A 1 204 ? 8.159 -1.582 -5.173 1.00 90.31 204 SER A N 1
ATOM 1657 C CA . SER A 1 204 ? 8.002 -3.012 -5.441 1.00 90.31 204 SER A CA 1
ATOM 1658 C C . SER A 1 204 ? 7.712 -3.263 -6.918 1.00 90.31 204 SER A C 1
ATOM 1660 O O . SER A 1 204 ? 8.341 -4.117 -7.541 1.00 90.31 204 SER A O 1
ATOM 1662 N N . ILE A 1 205 ? 6.828 -2.458 -7.517 1.00 92.94 205 ILE A N 1
ATOM 1663 C CA . ILE A 1 205 ? 6.530 -2.540 -8.953 1.00 92.94 205 ILE A CA 1
ATOM 1664 C C . ILE A 1 205 ? 7.771 -2.168 -9.777 1.00 92.94 205 ILE A C 1
ATOM 1666 O O . ILE A 1 205 ? 8.111 -2.865 -10.727 1.00 92.94 205 ILE A O 1
ATOM 1670 N N . LEU A 1 206 ? 8.483 -1.105 -9.394 1.00 91.50 206 LEU A N 1
ATOM 1671 C CA . LEU A 1 206 ? 9.716 -0.637 -10.038 1.00 91.50 206 LEU A CA 1
ATOM 1672 C C . LEU A 1 206 ? 10.812 -1.722 -10.095 1.00 91.50 206 LEU A C 1
ATOM 1674 O O . LEU A 1 206 ? 11.581 -1.785 -11.064 1.00 91.50 206 LEU A O 1
ATOM 1678 N N . TYR A 1 207 ? 10.888 -2.592 -9.084 1.00 86.06 207 TYR A N 1
ATOM 1679 C CA . TYR A 1 207 ? 11.743 -3.779 -9.137 1.00 86.06 207 TYR A CA 1
ATOM 1680 C C . TYR A 1 207 ? 11.180 -4.859 -10.057 1.00 86.06 207 TYR A C 1
ATOM 1682 O O . TYR A 1 207 ? 11.951 -5.495 -10.777 1.00 86.06 207 TYR A O 1
ATOM 1690 N N . ALA A 1 208 ? 9.864 -5.059 -10.030 1.00 88.25 208 ALA A N 1
ATOM 1691 C CA . ALA A 1 208 ? 9.242 -6.236 -10.605 1.00 88.25 208 ALA A CA 1
ATOM 1692 C C . ALA A 1 208 ? 9.003 -6.187 -12.111 1.00 88.25 208 ALA A C 1
ATOM 1694 O O . ALA A 1 208 ? 9.025 -7.229 -12.765 1.00 88.25 208 ALA A O 1
ATOM 1695 N N . VAL A 1 209 ? 8.782 -4.999 -12.670 1.00 91.81 209 VAL A N 1
ATOM 1696 C CA . VAL A 1 209 ? 8.355 -4.862 -14.064 1.00 91.81 209 VAL A CA 1
ATOM 1697 C C . VAL A 1 209 ? 9.447 -4.235 -14.921 1.00 91.81 209 VAL A C 1
ATOM 1699 O O . VAL A 1 209 ? 10.238 -3.395 -14.479 1.00 91.81 209 VAL A O 1
ATOM 1702 N N . ARG A 1 210 ? 9.506 -4.675 -16.177 1.00 92.50 210 ARG A N 1
ATOM 1703 C CA . ARG A 1 210 ? 10.431 -4.176 -17.199 1.00 92.50 210 ARG A CA 1
ATOM 1704 C C . ARG A 1 210 ? 9.721 -3.699 -18.463 1.00 92.50 210 ARG A C 1
ATOM 1706 O O . ARG A 1 210 ? 10.331 -2.996 -19.259 1.00 92.50 210 ARG A O 1
ATOM 1713 N N . THR A 1 211 ? 8.451 -4.041 -18.648 1.00 95.06 211 THR A N 1
ATOM 1714 C CA . THR A 1 211 ? 7.644 -3.616 -19.797 1.00 95.06 211 THR A CA 1
ATOM 1715 C C . THR A 1 211 ? 6.241 -3.211 -19.352 1.00 95.06 211 THR A C 1
ATOM 1717 O O . THR A 1 211 ? 5.799 -3.576 -18.260 1.00 95.06 211 THR A O 1
ATOM 1720 N N . LEU A 1 212 ? 5.517 -2.484 -20.210 1.00 95.94 212 LEU A N 1
ATOM 1721 C CA . LEU A 1 212 ? 4.105 -2.168 -19.971 1.00 95.94 212 LEU A CA 1
ATOM 1722 C C . LEU A 1 212 ? 3.240 -3.429 -19.886 1.00 95.94 212 LEU A C 1
ATOM 1724 O O . LEU A 1 212 ? 2.371 -3.501 -19.025 1.00 95.94 212 LEU A O 1
ATOM 1728 N N . ASP A 1 213 ? 3.510 -4.443 -20.709 1.00 95.25 213 ASP A N 1
ATOM 1729 C CA . ASP A 1 213 ? 2.773 -5.710 -20.655 1.00 95.25 213 ASP A CA 1
ATOM 1730 C C . ASP A 1 213 ? 2.931 -6.390 -19.293 1.00 95.25 213 ASP A C 1
ATOM 1732 O O . ASP A 1 213 ? 1.949 -6.840 -18.707 1.00 95.25 213 ASP A O 1
ATOM 1736 N N . GLN A 1 214 ? 4.151 -6.407 -18.744 1.00 94.56 214 GLN A N 1
ATOM 1737 C CA . GLN A 1 214 ? 4.405 -6.927 -17.399 1.00 94.56 214 GLN A CA 1
ATOM 1738 C C . GLN A 1 214 ? 3.728 -6.080 -16.320 1.00 94.56 214 GLN A C 1
ATOM 1740 O O . GLN A 1 214 ? 3.176 -6.637 -15.373 1.00 94.56 214 GLN A O 1
ATOM 1745 N N . PHE A 1 215 ? 3.740 -4.752 -16.462 1.00 96.06 215 PHE A N 1
ATOM 1746 C CA . PHE A 1 215 ? 3.042 -3.842 -15.556 1.00 96.06 215 PHE A CA 1
ATOM 1747 C C . PHE A 1 215 ? 1.541 -4.128 -15.518 1.00 96.06 215 PHE A C 1
ATOM 1749 O O . PHE A 1 215 ? 1.002 -4.418 -14.451 1.00 96.06 215 PHE A O 1
ATOM 1756 N N . PHE A 1 216 ? 0.884 -4.154 -16.678 1.00 96.69 216 PHE A N 1
ATOM 1757 C CA . PHE A 1 216 ? -0.539 -4.458 -16.761 1.00 96.69 216 PHE A CA 1
ATOM 1758 C C . PHE A 1 216 ? -0.859 -5.881 -16.303 1.00 96.69 216 PHE A C 1
ATOM 1760 O O . PHE A 1 216 ? -1.819 -6.065 -15.562 1.00 96.69 216 PHE A O 1
ATOM 1767 N N . ALA A 1 217 ? -0.060 -6.882 -16.683 1.00 93.94 217 ALA A N 1
ATOM 1768 C CA . ALA A 1 217 ? -0.244 -8.258 -16.220 1.00 93.94 217 ALA A CA 1
ATOM 1769 C C . ALA A 1 217 ? -0.126 -8.378 -14.693 1.00 93.94 217 ALA A C 1
ATOM 1771 O O . ALA A 1 217 ? -0.820 -9.191 -14.085 1.00 93.94 217 ALA A O 1
ATOM 1772 N N . THR A 1 218 ? 0.725 -7.559 -14.073 1.00 93.94 218 THR A N 1
ATOM 1773 C CA . THR A 1 218 ? 0.900 -7.516 -12.619 1.00 93.94 218 THR A CA 1
ATOM 1774 C C . THR A 1 218 ? -0.314 -6.891 -11.937 1.00 93.94 218 THR A C 1
ATOM 1776 O O . THR A 1 218 ? -0.938 -7.546 -11.105 1.00 93.94 218 THR A O 1
ATOM 1779 N N . ILE A 1 219 ? -0.700 -5.665 -12.312 1.00 96.00 219 ILE A N 1
ATOM 1780 C CA . ILE A 1 219 ? -1.804 -4.959 -11.638 1.00 96.00 219 ILE A CA 1
ATOM 1781 C C . ILE A 1 219 ? -3.174 -5.605 -11.915 1.00 96.00 219 ILE A C 1
ATOM 1783 O O . ILE A 1 219 ? -4.033 -5.612 -11.037 1.00 96.00 219 ILE A O 1
ATOM 1787 N N . ARG A 1 220 ? -3.369 -6.240 -13.086 1.00 96.19 220 ARG A N 1
ATOM 1788 C CA . ARG A 1 220 ? -4.605 -6.970 -13.448 1.00 96.19 220 ARG A CA 1
ATOM 1789 C C . ARG A 1 220 ? -4.811 -8.277 -12.685 1.00 96.19 220 ARG A C 1
ATOM 1791 O O . ARG A 1 220 ? -5.867 -8.897 -12.818 1.00 96.19 220 ARG A O 1
ATOM 1798 N N . LYS A 1 221 ? -3.840 -8.710 -11.873 1.00 95.12 221 LYS A N 1
ATOM 1799 C CA . LYS A 1 221 ? -4.073 -9.814 -10.935 1.00 95.12 221 LYS A CA 1
ATOM 1800 C C . LYS A 1 221 ? -5.162 -9.462 -9.922 1.00 95.12 221 LYS A C 1
ATOM 1802 O O . LYS A 1 221 ? -5.851 -10.372 -9.479 1.00 95.12 221 LYS A O 1
ATOM 1807 N N . GLY A 1 222 ? -5.344 -8.187 -9.572 1.00 96.50 222 GLY A N 1
ATOM 1808 C CA . GLY A 1 222 ? -6.467 -7.724 -8.754 1.00 96.50 222 GLY A CA 1
ATOM 1809 C C . GLY A 1 222 ? -7.668 -7.303 -9.605 1.00 96.50 222 GLY A C 1
ATOM 1810 O O . GLY A 1 222 ? -7.500 -6.750 -10.689 1.00 96.50 222 GLY A O 1
ATOM 1811 N N . LYS A 1 223 ? -8.893 -7.507 -9.103 1.00 96.06 223 LYS A N 1
ATOM 1812 C CA . LYS A 1 223 ? -10.086 -6.810 -9.626 1.00 96.06 223 LYS A CA 1
ATOM 1813 C C . LYS A 1 223 ? -9.984 -5.303 -9.415 1.00 96.06 223 LYS A C 1
ATOM 1815 O O . LYS A 1 223 ? -10.411 -4.535 -10.273 1.00 96.06 223 LYS A O 1
ATOM 1820 N N . LEU A 1 224 ? -9.456 -4.919 -8.257 1.00 98.12 224 LEU A N 1
ATOM 1821 C CA . LEU A 1 224 ? -9.113 -3.554 -7.908 1.00 98.12 224 LEU A CA 1
ATOM 1822 C C . LEU A 1 224 ? -7.654 -3.530 -7.454 1.00 98.12 224 LEU A C 1
ATOM 1824 O O . LEU A 1 224 ? -7.263 -4.239 -6.529 1.00 98.12 224 LEU A O 1
ATOM 1828 N N . ALA A 1 225 ? -6.851 -2.723 -8.124 1.00 98.25 225 ALA A N 1
ATOM 1829 C CA . ALA A 1 225 ? -5.461 -2.479 -7.796 1.00 98.25 225 ALA A CA 1
ATOM 1830 C C . ALA A 1 225 ? -5.337 -1.131 -7.082 1.00 98.25 225 ALA A C 1
ATOM 1832 O O . ALA A 1 225 ? -5.870 -0.139 -7.570 1.00 98.25 225 ALA A O 1
ATOM 1833 N N . VAL A 1 226 ? -4.620 -1.099 -5.959 1.00 97.75 226 VAL A N 1
ATOM 1834 C CA . VAL A 1 226 ? -4.230 0.112 -5.225 1.00 97.75 226 VAL A CA 1
ATOM 1835 C C . VAL A 1 226 ? -2.711 0.167 -5.210 1.00 97.75 226 VAL A C 1
ATOM 1837 O O . VAL A 1 226 ? -2.066 -0.743 -4.698 1.00 97.75 226 VAL A O 1
ATOM 1840 N N . PHE A 1 227 ? -2.116 1.196 -5.793 1.00 96.62 227 PHE A N 1
ATOM 1841 C CA . PHE A 1 227 ? -0.662 1.286 -5.869 1.00 96.62 227 PHE A CA 1
ATOM 1842 C C . PHE A 1 227 ? -0.212 2.714 -6.122 1.00 96.62 227 PHE A C 1
ATOM 1844 O O . PHE A 1 227 ? -0.957 3.519 -6.673 1.00 96.62 227 PHE A O 1
ATOM 1851 N N . ASP A 1 228 ? 1.040 3.003 -5.803 1.00 95.00 228 ASP A N 1
ATOM 1852 C CA . ASP A 1 228 ? 1.727 4.160 -6.357 1.00 95.00 228 ASP A CA 1
ATOM 1853 C C . ASP A 1 228 ? 2.722 3.729 -7.435 1.00 95.00 228 ASP A C 1
ATOM 1855 O O . ASP A 1 228 ? 3.199 2.596 -7.444 1.00 95.00 228 ASP A O 1
ATOM 1859 N N . TYR A 1 229 ? 3.029 4.604 -8.389 1.00 96.12 229 TYR A N 1
ATOM 1860 C CA . TYR A 1 229 ? 4.088 4.334 -9.358 1.00 96.12 229 TYR A CA 1
ATOM 1861 C C . TYR A 1 229 ? 4.697 5.618 -9.909 1.00 96.12 229 TYR A C 1
ATOM 1863 O O . TYR A 1 229 ? 4.034 6.645 -10.051 1.00 96.12 229 TYR A O 1
ATOM 1871 N N . SER A 1 230 ? 5.985 5.547 -10.245 1.00 95.94 230 SER A N 1
ATOM 1872 C CA . SER A 1 230 ? 6.688 6.627 -10.930 1.00 95.94 230 SER A CA 1
ATOM 1873 C C . SER A 1 230 ? 6.920 6.274 -12.388 1.00 95.94 230 SER A C 1
ATOM 1875 O O . SER A 1 230 ? 7.636 5.320 -12.686 1.00 95.94 230 SER A O 1
ATOM 1877 N N . PHE A 1 231 ? 6.397 7.090 -13.293 1.00 96.56 231 PHE A N 1
ATOM 1878 C CA . PHE A 1 231 ? 6.694 6.995 -14.717 1.00 96.56 231 PHE A CA 1
ATOM 1879 C C . PHE A 1 231 ? 7.743 8.029 -15.132 1.00 96.56 231 PHE A C 1
ATOM 1881 O O . PHE A 1 231 ? 7.853 9.110 -14.544 1.00 96.56 231 PHE A O 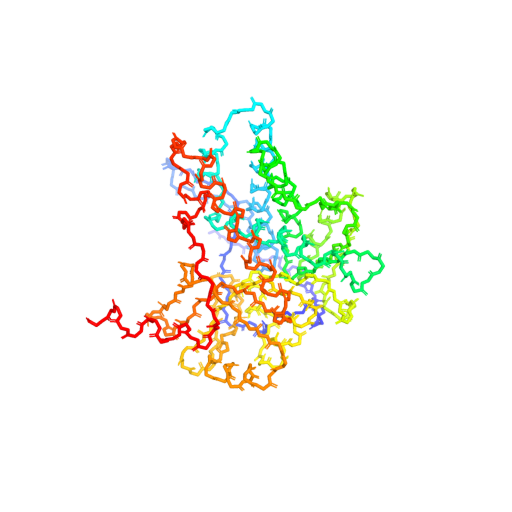1
ATOM 1888 N N . SER A 1 232 ? 8.497 7.709 -16.181 1.00 96.31 232 SER A N 1
ATOM 1889 C CA . SER A 1 232 ? 9.331 8.676 -16.891 1.00 96.31 232 SER A CA 1
ATOM 1890 C C . SER A 1 232 ? 8.457 9.525 -17.814 1.00 96.31 232 SER A C 1
ATOM 1892 O O . SER A 1 232 ? 7.638 8.996 -18.568 1.00 96.31 232 SER A O 1
ATOM 1894 N N . LEU A 1 233 ? 8.642 10.847 -17.778 1.00 94.62 233 LEU A N 1
ATOM 1895 C CA . LEU A 1 233 ? 8.031 11.775 -18.739 1.00 94.62 233 LEU A CA 1
ATOM 1896 C C . LEU A 1 233 ? 8.831 11.855 -20.052 1.00 94.62 233 LEU A C 1
ATOM 1898 O O . LEU A 1 233 ? 8.361 12.433 -21.029 1.00 94.62 233 LEU A O 1
ATOM 1902 N N . GLY A 1 234 ? 10.040 11.288 -20.075 1.00 90.94 234 GLY A N 1
ATOM 1903 C CA . GLY A 1 234 ? 10.853 11.070 -21.269 1.00 90.94 234 GLY A CA 1
ATOM 1904 C C . GLY A 1 234 ? 10.805 9.605 -21.694 1.00 90.94 234 GLY A C 1
ATOM 1905 O O . GLY A 1 234 ? 9.807 8.928 -21.491 1.00 90.94 234 GLY A O 1
ATOM 1906 N N . LYS A 1 235 ? 11.890 9.080 -22.268 1.00 92.12 235 LYS A N 1
ATOM 1907 C CA . LYS A 1 235 ? 12.002 7.645 -22.596 1.00 92.12 235 LYS A CA 1
ATOM 1908 C C . LYS A 1 235 ? 12.008 6.778 -21.332 1.00 92.12 235 LYS A C 1
ATOM 1910 O O . LYS A 1 235 ? 12.256 7.292 -20.242 1.00 92.12 235 LYS A O 1
ATOM 1915 N N . GLU A 1 236 ? 11.750 5.480 -21.489 1.00 92.44 236 GLU A N 1
ATOM 1916 C CA . GLU A 1 236 ? 11.974 4.520 -20.404 1.00 92.44 236 GLU A CA 1
ATOM 1917 C C . GLU A 1 236 ? 13.402 4.641 -19.848 1.00 92.44 236 GLU A C 1
ATOM 1919 O O . GLU A 1 236 ? 14.346 4.941 -20.584 1.00 92.44 236 GLU A O 1
ATOM 1924 N N . GLU A 1 237 ? 13.545 4.451 -18.539 1.00 92.81 237 GLU A N 1
ATOM 1925 C CA . GLU A 1 237 ? 14.803 4.681 -17.832 1.00 92.81 237 GLU A CA 1
ATOM 1926 C C . GLU A 1 237 ? 15.077 3.546 -16.842 1.00 92.81 237 GLU A C 1
ATOM 1928 O O . GLU A 1 237 ? 14.262 3.282 -15.956 1.00 92.81 237 GLU A O 1
ATOM 1933 N N . ASP A 1 238 ? 16.250 2.921 -16.961 1.00 91.50 238 ASP A N 1
ATOM 1934 C CA . ASP A 1 238 ? 16.812 2.057 -15.926 1.00 91.50 238 ASP A CA 1
ATOM 1935 C C . ASP A 1 238 ? 17.756 2.867 -15.037 1.00 91.50 238 ASP A C 1
ATOM 1937 O O . ASP A 1 238 ? 18.693 3.499 -15.524 1.00 91.50 238 ASP A O 1
ATOM 1941 N N . THR A 1 239 ? 17.557 2.809 -13.722 1.00 87.62 239 THR A N 1
ATOM 1942 C CA . THR A 1 239 ? 18.484 3.420 -12.759 1.00 87.62 239 THR A CA 1
ATOM 1943 C C . THR A 1 239 ? 18.721 2.496 -11.582 1.00 87.62 239 THR A C 1
ATOM 1945 O O . THR A 1 239 ? 17.839 1.752 -11.156 1.00 87.62 239 THR A O 1
ATOM 1948 N N . THR A 1 240 ? 19.902 2.599 -10.990 1.00 83.31 240 THR A N 1
ATOM 1949 C CA . THR A 1 240 ? 20.156 2.052 -9.659 1.00 83.31 240 THR A CA 1
ATOM 1950 C C . THR A 1 240 ? 19.715 3.073 -8.619 1.00 83.31 240 THR A C 1
ATOM 1952 O O . THR A 1 240 ? 20.015 4.260 -8.741 1.00 83.31 240 THR A O 1
ATOM 1955 N N . ILE A 1 241 ? 18.972 2.630 -7.612 1.00 76.25 241 ILE A N 1
ATOM 1956 C CA . ILE A 1 241 ? 18.546 3.469 -6.482 1.00 76.25 241 ILE A CA 1
ATOM 1957 C C . ILE A 1 241 ? 19.357 3.135 -5.230 1.00 76.25 241 ILE A C 1
ATOM 1959 O O . ILE A 1 241 ? 20.180 2.226 -5.251 1.00 76.25 241 ILE A O 1
ATOM 1963 N N . GLY A 1 242 ? 19.133 3.862 -4.131 1.00 65.12 242 GLY A N 1
ATOM 1964 C CA . GLY A 1 242 ? 19.918 3.741 -2.897 1.00 65.12 242 GLY A CA 1
ATOM 1965 C C . GLY A 1 242 ? 20.078 2.312 -2.366 1.00 65.12 242 GLY A C 1
ATOM 1966 O O . GLY A 1 242 ? 21.104 2.028 -1.768 1.00 65.12 242 GLY A O 1
ATOM 1967 N N . SER A 1 243 ? 19.143 1.397 -2.656 1.00 65.19 243 SER A N 1
ATOM 1968 C CA . SER A 1 243 ? 19.198 -0.042 -2.330 1.00 65.19 243 SER A CA 1
ATOM 1969 C C . SER A 1 243 ? 20.122 -0.884 -3.225 1.00 65.19 243 SER A C 1
ATOM 1971 O O . SER A 1 243 ? 20.221 -2.095 -3.038 1.00 65.19 243 SER A O 1
ATOM 1973 N N . GLY A 1 244 ? 20.797 -0.271 -4.205 1.00 68.25 244 GLY A N 1
ATOM 1974 C CA . GLY A 1 244 ? 21.776 -0.934 -5.073 1.00 68.25 244 GLY A CA 1
ATOM 1975 C C . GLY A 1 244 ? 21.125 -1.788 -6.158 1.00 68.25 244 GLY A C 1
ATOM 1976 O O . GLY A 1 244 ? 21.809 -2.308 -7.035 1.00 68.25 244 GLY A O 1
ATOM 1977 N N . LYS A 1 245 ? 19.794 -1.892 -6.132 1.00 73.12 245 LYS A N 1
ATOM 1978 C CA . LYS A 1 245 ? 18.983 -2.603 -7.113 1.00 73.12 245 LYS A CA 1
ATOM 1979 C C . LYS A 1 245 ? 18.617 -1.685 -8.273 1.00 73.12 245 LYS A C 1
ATOM 1981 O O . LYS A 1 245 ? 18.343 -0.496 -8.083 1.00 73.12 245 LYS A O 1
ATOM 1986 N N . 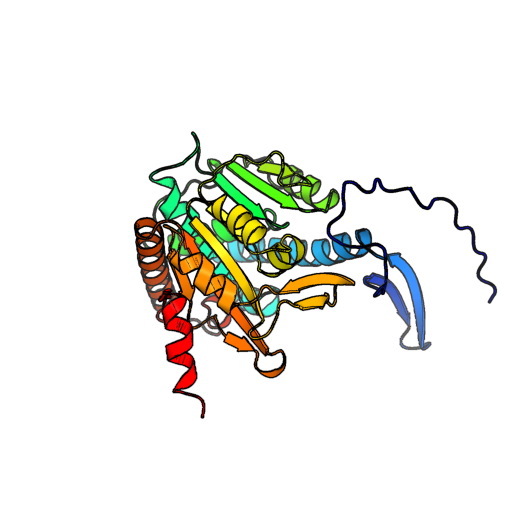THR A 1 246 ? 18.597 -2.258 -9.472 1.00 82.81 246 THR A N 1
ATOM 1987 C CA . THR A 1 246 ? 18.138 -1.571 -10.679 1.00 82.81 246 THR A CA 1
ATOM 1988 C C . THR A 1 246 ? 16.616 -1.604 -10.754 1.00 82.81 246 THR A C 1
ATOM 1990 O O . THR A 1 246 ? 15.986 -2.663 -10.663 1.00 82.81 246 THR A O 1
ATOM 1993 N N . VAL A 1 247 ? 16.034 -0.429 -10.945 1.00 89.56 247 VAL A N 1
ATOM 1994 C CA . VAL A 1 247 ? 14.609 -0.217 -11.181 1.00 89.56 247 VAL A CA 1
ATOM 1995 C C . VAL A 1 247 ? 14.387 0.330 -12.579 1.00 89.56 247 VAL A C 1
ATOM 1997 O O . VAL A 1 247 ? 15.264 1.012 -13.111 1.00 89.56 247 VAL A O 1
ATOM 2000 N N . ARG A 1 248 ? 13.195 0.086 -13.129 1.00 93.75 248 ARG A N 1
ATOM 2001 C CA . ARG A 1 248 ? 12.776 0.661 -14.407 1.00 93.75 248 ARG A CA 1
ATOM 2002 C C . ARG A 1 248 ? 11.593 1.594 -14.232 1.00 93.75 248 ARG A C 1
ATOM 2004 O O . ARG A 1 248 ? 10.563 1.167 -13.719 1.00 93.75 248 ARG A O 1
ATOM 2011 N N . TYR A 1 249 ? 11.723 2.819 -14.732 1.00 96.06 249 TYR A N 1
ATOM 2012 C CA . TYR A 1 249 ? 10.622 3.764 -14.904 1.00 96.06 249 TYR A CA 1
ATOM 2013 C C . TYR A 1 249 ? 10.083 3.629 -16.327 1.00 96.06 249 TYR A C 1
ATOM 2015 O O . TYR A 1 249 ? 10.790 3.909 -17.298 1.00 96.06 249 TYR A O 1
ATOM 2023 N N . LEU A 1 250 ? 8.831 3.196 -16.458 1.00 97.19 250 LEU A N 1
ATOM 2024 C CA . LEU A 1 250 ? 8.170 3.059 -17.757 1.00 97.19 250 LEU A CA 1
ATOM 2025 C C . LEU A 1 250 ? 7.824 4.435 -18.345 1.00 97.19 250 LEU A C 1
ATOM 2027 O O . LEU A 1 250 ? 7.606 5.400 -17.608 1.00 97.19 250 LEU A O 1
ATOM 2031 N N . ASN A 1 251 ? 7.771 4.534 -19.675 1.00 96.81 251 ASN A N 1
ATOM 2032 C CA . ASN A 1 251 ? 7.363 5.758 -20.361 1.00 96.81 251 ASN A CA 1
ATOM 2033 C C . ASN A 1 251 ? 5.875 6.045 -20.110 1.00 96.81 251 ASN A C 1
ATOM 2035 O O . ASN A 1 251 ? 5.009 5.194 -20.320 1.00 96.81 251 ASN A O 1
ATOM 2039 N N . TYR A 1 252 ? 5.582 7.270 -19.686 1.00 96.25 252 TYR A N 1
ATOM 2040 C CA . TYR A 1 252 ? 4.231 7.668 -19.322 1.00 96.25 252 TYR A CA 1
ATOM 2041 C C . TYR A 1 252 ? 3.275 7.835 -20.519 1.00 96.25 252 TYR A C 1
ATOM 2043 O O . TYR A 1 252 ? 2.086 7.531 -20.426 1.00 96.25 252 TYR A O 1
ATOM 2051 N N . SER A 1 253 ? 3.774 8.311 -21.662 1.00 94.75 253 SER A N 1
ATOM 2052 C CA . SER A 1 253 ? 2.953 8.491 -22.867 1.00 94.75 253 SER A CA 1
ATOM 2053 C C . SER A 1 253 ? 2.498 7.147 -23.440 1.00 94.75 253 SER A C 1
ATOM 2055 O O . SER A 1 253 ? 1.322 6.977 -23.763 1.00 94.75 253 SER A O 1
ATOM 2057 N N . ASP A 1 254 ? 3.407 6.177 -23.494 1.00 96.25 254 ASP A N 1
ATOM 2058 C CA . ASP A 1 254 ? 3.139 4.807 -23.918 1.00 96.25 254 ASP A CA 1
ATOM 2059 C C . A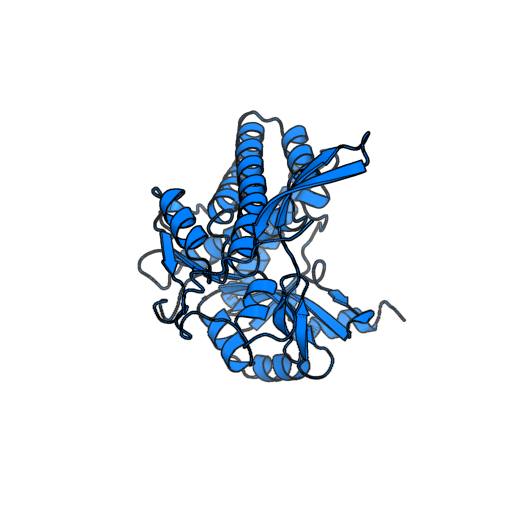SP A 1 254 ? 2.162 4.128 -22.957 1.00 96.25 254 ASP A C 1
ATOM 2061 O O . ASP A 1 254 ? 1.215 3.477 -23.402 1.00 96.25 254 ASP A O 1
ATOM 2065 N N . PHE A 1 255 ? 2.331 4.355 -21.649 1.00 96.81 255 PHE A N 1
ATOM 2066 C CA . PHE A 1 255 ? 1.381 3.914 -20.632 1.00 96.81 255 PHE A CA 1
ATOM 2067 C C . PHE A 1 255 ? -0.040 4.436 -20.905 1.00 96.81 255 PHE A C 1
ATOM 2069 O O . PHE A 1 255 ? -0.970 3.636 -21.006 1.00 96.81 255 PHE A O 1
ATOM 2076 N N . LEU A 1 256 ? -0.218 5.749 -21.100 1.00 95.81 256 LEU A N 1
ATOM 2077 C CA . LEU A 1 256 ? -1.535 6.327 -21.400 1.00 95.81 256 LEU A CA 1
ATOM 2078 C C . LEU A 1 256 ? -2.136 5.774 -22.698 1.00 95.81 256 LEU A C 1
ATOM 2080 O O . LEU A 1 256 ? -3.342 5.547 -22.786 1.00 95.81 256 LEU A O 1
ATOM 2084 N N . ASN A 1 257 ? -1.312 5.553 -23.722 1.00 95.38 257 ASN A N 1
ATOM 2085 C CA . ASN A 1 257 ? -1.769 4.987 -24.990 1.00 95.38 257 ASN A CA 1
ATOM 2086 C C . ASN A 1 257 ? -2.215 3.527 -24.852 1.00 95.38 257 ASN A C 1
ATOM 2088 O O . ASN A 1 257 ? -3.153 3.112 -25.534 1.00 95.38 257 ASN A O 1
ATOM 2092 N N . ALA A 1 258 ? -1.553 2.754 -23.991 1.00 95.81 258 ALA A N 1
ATOM 2093 C CA . ALA A 1 258 ? -1.952 1.392 -23.667 1.00 95.81 258 ALA A CA 1
ATOM 2094 C C . ALA A 1 258 ? -3.237 1.370 -22.825 1.00 95.81 258 ALA A C 1
ATOM 2096 O O . ALA A 1 258 ? -4.141 0.594 -23.129 1.00 95.81 258 ALA A O 1
ATOM 2097 N N . LEU A 1 259 ? -3.363 2.268 -21.841 1.00 96.00 259 LEU A N 1
ATOM 2098 C CA . LEU A 1 259 ? -4.555 2.379 -21.000 1.00 96.00 259 LEU A CA 1
ATOM 2099 C C . LEU A 1 259 ? -5.809 2.747 -21.805 1.00 96.00 259 LEU A C 1
ATOM 2101 O O . LEU A 1 259 ? -6.851 2.144 -21.605 1.00 96.00 259 LEU A O 1
ATOM 2105 N N . LYS A 1 260 ? -5.712 3.650 -22.790 1.00 93.88 260 LYS A N 1
ATOM 2106 C CA . LYS A 1 260 ? -6.847 4.004 -23.674 1.00 93.88 260 LYS A CA 1
ATOM 2107 C C . LYS A 1 260 ? -7.437 2.824 -24.455 1.00 93.88 260 LYS A C 1
ATOM 2109 O O . LYS A 1 260 ? -8.529 2.945 -25.002 1.00 93.88 260 LYS A O 1
ATOM 2114 N N . LYS A 1 261 ? -6.684 1.730 -24.588 1.00 93.00 261 LYS A N 1
ATOM 2115 C CA . LYS A 1 261 ? -7.103 0.497 -25.269 1.00 93.00 261 LYS A CA 1
ATOM 2116 C C . LYS A 1 261 ? -7.561 -0.584 -24.286 1.00 93.00 261 LYS A C 1
ATOM 2118 O O . LYS A 1 261 ? -7.934 -1.665 -24.729 1.00 93.00 261 LYS A O 1
ATOM 2123 N N . ALA A 1 262 ? -7.449 -0.329 -22.985 1.00 92.38 262 ALA A N 1
ATOM 2124 C CA . ALA A 1 262 ? -7.890 -1.222 -21.931 1.00 92.38 262 ALA A CA 1
ATOM 2125 C C . ALA A 1 262 ? -9.386 -1.025 -21.652 1.00 92.38 262 ALA A C 1
ATOM 2127 O O . ALA A 1 262 ? -9.918 0.068 -21.837 1.00 92.38 262 ALA A O 1
ATOM 2128 N N . ASP A 1 263 ? -10.041 -2.081 -21.175 1.00 93.81 263 ASP A N 1
ATOM 2129 C CA . ASP A 1 263 ? -11.419 -1.998 -20.678 1.00 93.81 263 ASP A CA 1
ATOM 2130 C C . ASP A 1 263 ? -11.469 -1.420 -19.251 1.00 93.81 263 ASP A C 1
ATOM 2132 O O . ASP A 1 263 ? -12.491 -0.896 -18.805 1.00 93.81 263 ASP A O 1
ATOM 2136 N N . GLU A 1 264 ? -10.360 -1.530 -18.517 1.00 96.75 264 GLU A N 1
ATOM 2137 C CA . GLU A 1 264 ? -10.205 -0.980 -17.177 1.00 96.75 264 GLU A CA 1
ATOM 2138 C C . GLU A 1 264 ? -9.845 0.506 -17.203 1.00 96.75 264 GLU A C 1
ATOM 2140 O O . GLU A 1 264 ? -9.236 1.021 -18.139 1.00 96.75 264 GLU A O 1
ATOM 2145 N N . VAL A 1 265 ? -10.172 1.189 -16.112 1.00 97.69 265 VAL A N 1
ATOM 2146 C CA . VAL A 1 265 ? -9.877 2.608 -15.921 1.00 97.69 265 VAL A CA 1
ATOM 2147 C C . VAL A 1 265 ? -8.879 2.797 -14.790 1.00 97.69 265 VAL A C 1
ATOM 2149 O O . VAL A 1 265 ? -8.747 1.952 -13.902 1.00 97.69 265 VAL A O 1
ATOM 2152 N N . MET A 1 266 ? -8.193 3.937 -14.809 1.00 97.88 266 MET A N 1
ATOM 2153 C CA . MET A 1 266 ? -7.290 4.345 -13.743 1.00 97.88 266 MET A CA 1
ATOM 2154 C C . MET A 1 266 ? -7.665 5.730 -13.236 1.00 97.88 266 MET A C 1
ATOM 2156 O O . MET A 1 266 ? -7.807 6.677 -14.014 1.00 97.88 266 MET A O 1
ATOM 2160 N N . TYR A 1 267 ? -7.769 5.850 -11.918 1.00 97.81 267 TYR A N 1
ATOM 2161 C CA . TYR A 1 267 ? -7.925 7.128 -11.241 1.00 97.81 267 TYR A CA 1
ATOM 2162 C C . TYR A 1 267 ? -6.690 7.415 -10.407 1.00 97.81 267 TYR A C 1
ATOM 2164 O O . TYR A 1 267 ? -6.079 6.508 -9.842 1.00 97.81 267 TYR A O 1
ATOM 2172 N N . VAL A 1 268 ? -6.350 8.693 -10.319 1.00 95.81 268 VAL A N 1
ATOM 2173 C CA . VAL A 1 268 ? -5.241 9.180 -9.514 1.00 95.81 268 VAL A CA 1
ATOM 2174 C C . VAL A 1 268 ? -5.747 10.126 -8.446 1.00 95.81 268 VAL A C 1
ATOM 2176 O O . VAL A 1 268 ? -6.615 10.971 -8.693 1.00 95.81 268 VAL A O 1
ATOM 2179 N N . LYS A 1 269 ? -5.180 9.994 -7.253 1.00 92.50 269 LYS A N 1
ATOM 2180 C CA . LYS A 1 269 ? -5.418 10.911 -6.152 1.00 92.50 269 LYS A CA 1
ATOM 2181 C C . LYS A 1 269 ? -4.570 12.152 -6.374 1.00 92.50 269 LYS A C 1
ATOM 2183 O O . LYS A 1 269 ? -3.346 12.126 -6.219 1.00 92.50 269 LYS A O 1
ATOM 2188 N N . LYS A 1 270 ? -5.215 13.236 -6.800 1.00 90.44 270 LYS A N 1
ATOM 2189 C CA . LYS A 1 270 ? -4.539 14.435 -7.306 1.00 90.44 270 LYS A CA 1
ATOM 2190 C C . LYS A 1 270 ? -3.642 15.093 -6.264 1.00 90.44 270 LYS A C 1
ATOM 2192 O O . LYS A 1 270 ? -2.576 15.581 -6.610 1.00 90.44 270 LYS A O 1
ATOM 2197 N N . SER A 1 271 ? -4.081 15.100 -5.014 1.00 85.81 271 SER A N 1
ATOM 2198 C CA . SER A 1 271 ? -3.399 15.775 -3.917 1.00 85.81 271 SER A CA 1
ATOM 2199 C C . SER A 1 271 ? -2.117 15.075 -3.455 1.00 85.81 271 SER A C 1
ATOM 2201 O O . SER A 1 271 ? -1.168 15.737 -3.044 1.00 85.81 271 SER A O 1
ATOM 2203 N N . ASN A 1 272 ? -2.053 13.751 -3.614 1.00 87.56 272 ASN A N 1
ATOM 2204 C CA . ASN A 1 272 ? -0.852 12.967 -3.336 1.00 87.56 272 ASN A CA 1
ATOM 2205 C C . ASN A 1 272 ? 0.084 12.913 -4.552 1.00 87.56 272 ASN A C 1
ATOM 2207 O O . ASN A 1 272 ? 1.308 12.885 -4.412 1.00 87.56 272 ASN A O 1
ATOM 2211 N N . SER A 1 273 ? -0.483 12.895 -5.757 1.00 91.12 273 SER A N 1
ATOM 2212 C CA . SER A 1 273 ? 0.270 12.763 -7.005 1.00 91.12 273 SER A CA 1
ATOM 2213 C C . SER A 1 273 ? 1.114 14.013 -7.301 1.00 91.12 273 SER A C 1
ATOM 2215 O O . SER A 1 273 ? 0.745 15.134 -6.957 1.00 91.12 273 SER A O 1
ATOM 2217 N N . LYS A 1 274 ? 2.265 13.861 -7.979 1.00 92.62 274 LYS A N 1
ATOM 2218 C CA . LYS A 1 274 ? 3.149 15.003 -8.297 1.00 92.62 274 LYS A CA 1
ATOM 2219 C C . LYS A 1 274 ? 4.069 14.784 -9.494 1.00 92.62 274 LYS A C 1
ATOM 2221 O O . LYS A 1 274 ? 4.538 13.682 -9.762 1.00 92.62 274 LYS A O 1
ATOM 2226 N N . ILE A 1 275 ? 4.391 15.881 -10.179 1.00 92.62 275 ILE A N 1
ATOM 2227 C CA . ILE A 1 275 ? 5.459 15.926 -11.185 1.00 92.62 275 ILE A CA 1
ATOM 2228 C C . ILE A 1 275 ? 6.780 16.266 -10.490 1.00 92.62 275 ILE A C 1
ATOM 2230 O O . ILE A 1 275 ? 6.897 17.289 -9.814 1.00 92.62 275 ILE A O 1
ATOM 2234 N N . ILE A 1 276 ? 7.787 15.425 -10.698 1.00 92.62 276 ILE A N 1
ATOM 2235 C CA . ILE A 1 276 ? 9.146 15.566 -10.177 1.00 92.62 276 ILE A CA 1
ATOM 2236 C C . ILE A 1 276 ? 10.010 16.129 -11.313 1.00 92.62 276 ILE A C 1
ATOM 2238 O O . ILE A 1 276 ? 10.597 15.381 -12.101 1.00 92.62 276 ILE A O 1
ATOM 2242 N N . LYS A 1 277 ? 10.002 17.464 -11.452 1.00 89.62 277 LYS A N 1
ATOM 2243 C CA . LYS A 1 277 ? 10.582 18.182 -12.605 1.00 89.62 277 LYS A CA 1
ATOM 2244 C C . LYS A 1 277 ? 12.080 17.914 -12.782 1.00 89.62 277 LYS A C 1
ATOM 2246 O O . LYS A 1 277 ? 12.521 17.686 -13.901 1.00 89.62 277 LYS A O 1
ATOM 2251 N N . ASP A 1 278 ? 12.839 17.899 -11.691 1.00 91.44 278 ASP A N 1
ATOM 2252 C CA . ASP A 1 278 ? 14.291 17.677 -11.667 1.00 91.44 278 ASP A CA 1
ATOM 2253 C C . ASP A 1 278 ? 14.695 16.291 -12.185 1.00 91.44 278 ASP A C 1
ATOM 2255 O O . ASP A 1 278 ? 15.767 16.135 -12.765 1.00 91.44 278 ASP A O 1
ATOM 2259 N N . LYS A 1 279 ? 13.818 15.296 -12.028 1.00 91.06 279 LYS A N 1
ATOM 2260 C CA . LYS A 1 279 ? 14.042 13.926 -12.511 1.00 91.06 279 LYS A CA 1
ATOM 2261 C C . LYS A 1 279 ? 13.288 13.614 -13.796 1.00 91.06 279 LYS A C 1
ATOM 2263 O O . LYS A 1 279 ? 13.355 12.482 -14.256 1.00 91.06 279 LYS A O 1
ATOM 2268 N N . ASN A 1 280 ? 12.551 14.580 -14.351 1.00 93.81 280 ASN A N 1
ATOM 2269 C CA . ASN A 1 280 ? 11.646 14.379 -15.481 1.00 93.81 280 ASN A CA 1
ATOM 2270 C C . ASN A 1 280 ? 10.703 13.170 -15.278 1.00 93.81 280 ASN A C 1
ATOM 2272 O O . ASN A 1 280 ? 10.545 12.317 -16.153 1.00 93.81 280 ASN A O 1
ATOM 2276 N N . ARG A 1 281 ? 10.105 13.074 -14.085 1.00 94.69 281 ARG A N 1
ATOM 2277 C CA . ARG A 1 281 ? 9.245 11.955 -13.667 1.00 94.69 281 ARG A CA 1
ATOM 2278 C C . ARG A 1 281 ? 7.886 12.440 -13.191 1.00 94.69 281 ARG A C 1
ATOM 2280 O O . ARG A 1 281 ? 7.721 13.593 -12.796 1.00 94.69 281 ARG A O 1
ATOM 2287 N N . ILE A 1 282 ? 6.927 11.529 -13.174 1.00 95.00 282 ILE A N 1
ATOM 2288 C CA . ILE A 1 282 ? 5.612 11.724 -12.570 1.00 95.00 282 ILE A CA 1
ATOM 2289 C C . ILE A 1 282 ? 5.335 10.581 -11.601 1.00 95.00 282 ILE A C 1
ATOM 2291 O O . ILE A 1 282 ? 5.402 9.421 -11.992 1.00 95.00 282 ILE A O 1
ATOM 2295 N N . TRP A 1 283 ? 5.070 10.917 -10.341 1.00 95.38 283 TRP A N 1
ATOM 2296 C CA . TRP A 1 283 ? 4.647 9.973 -9.308 1.00 95.38 283 TRP A CA 1
ATOM 2297 C C . TRP A 1 283 ? 3.133 10.079 -9.146 1.00 95.38 283 TRP A C 1
ATOM 2299 O O . TRP A 1 283 ? 2.606 11.188 -9.004 1.00 95.38 283 TRP A O 1
ATOM 2309 N N . LEU A 1 284 ? 2.450 8.942 -9.200 1.00 95.56 284 LEU A N 1
ATOM 2310 C CA . LEU A 1 284 ? 0.997 8.847 -9.152 1.00 95.56 284 LEU A CA 1
ATOM 2311 C C . LEU A 1 284 ? 0.577 7.908 -8.018 1.00 95.56 284 LEU A C 1
ATOM 2313 O O . LEU A 1 284 ? 1.116 6.809 -7.926 1.00 95.56 284 LEU A O 1
ATOM 2317 N N . ASP A 1 285 ? -0.401 8.328 -7.216 1.00 94.56 285 ASP A N 1
ATOM 2318 C CA . ASP A 1 285 ? -1.126 7.504 -6.232 1.00 94.56 285 ASP A CA 1
ATOM 2319 C C . ASP A 1 285 ? -2.448 7.054 -6.860 1.00 94.56 285 ASP A C 1
ATOM 2321 O O . ASP A 1 285 ? -3.255 7.896 -7.267 1.00 94.56 285 ASP A O 1
ATOM 2325 N N . CYS A 1 286 ? -2.630 5.747 -7.029 1.00 97.00 286 CYS A N 1
ATOM 2326 C CA . CYS A 1 286 ? -3.498 5.205 -8.061 1.00 97.00 286 CYS A CA 1
ATOM 2327 C C . CYS A 1 286 ? -4.457 4.141 -7.546 1.00 97.00 286 CYS A C 1
ATOM 2329 O O . CYS A 1 286 ? -4.106 3.278 -6.738 1.00 97.00 286 CYS A O 1
ATOM 2331 N N . ILE A 1 287 ? -5.633 4.121 -8.169 1.00 98.31 287 ILE A N 1
ATOM 2332 C CA . ILE A 1 287 ? -6.466 2.926 -8.255 1.00 98.31 287 ILE A CA 1
ATOM 2333 C C . ILE A 1 287 ? -6.685 2.539 -9.714 1.00 98.31 287 ILE A C 1
ATOM 2335 O O . ILE A 1 287 ? -6.788 3.405 -10.585 1.00 98.31 287 ILE A O 1
ATOM 2339 N N . PHE A 1 288 ? -6.780 1.241 -9.981 1.00 98.50 288 PHE A N 1
ATOM 2340 C CA . PHE A 1 288 ? -7.012 0.690 -11.315 1.00 98.50 288 PHE A CA 1
ATOM 2341 C C . PHE A 1 288 ? -7.961 -0.507 -11.250 1.00 98.50 288 PHE A C 1
ATOM 2343 O O . PHE A 1 288 ? -7.821 -1.357 -10.371 1.00 98.50 288 PHE A O 1
ATOM 2350 N N . GLY A 1 289 ? -8.913 -0.595 -12.175 1.00 97.81 289 GLY A N 1
ATOM 2351 C CA . GLY A 1 289 ? -9.857 -1.709 -12.232 1.00 97.81 289 GLY A CA 1
ATOM 2352 C C . GLY A 1 289 ? -11.091 -1.409 -13.074 1.00 97.81 289 GLY A C 1
ATOM 2353 O O . GLY A 1 289 ? -11.104 -0.496 -13.901 1.00 97.81 289 GLY A O 1
ATOM 2354 N N . GLU A 1 290 ? -12.150 -2.189 -12.862 1.00 96.12 290 GLU A N 1
ATOM 2355 C CA . GLU A 1 290 ? -13.449 -1.912 -13.478 1.00 96.12 290 GLU A CA 1
ATOM 2356 C C . GLU A 1 290 ? -13.987 -0.557 -12.997 1.00 96.12 290 GLU A C 1
ATOM 2358 O O . GLU A 1 290 ? -13.943 -0.244 -11.805 1.00 96.12 290 GLU A O 1
ATOM 2363 N N . LYS A 1 291 ? -14.543 0.238 -13.918 1.00 97.00 291 LYS A N 1
ATOM 2364 C CA . LYS A 1 291 ? -15.034 1.589 -13.621 1.00 97.00 291 LYS A CA 1
ATOM 2365 C C . LYS A 1 291 ? -16.020 1.634 -12.453 1.00 97.00 291 LYS A C 1
ATOM 2367 O O . LYS A 1 291 ? -15.876 2.484 -11.580 1.00 97.00 291 LYS A O 1
ATOM 2372 N N . SER A 1 292 ? -16.971 0.704 -12.414 1.00 96.31 292 SER A N 1
ATOM 2373 C CA . SER A 1 292 ? -17.967 0.591 -11.341 1.00 96.31 292 SER A CA 1
ATOM 2374 C C . SER A 1 292 ? -17.311 0.408 -9.961 1.00 96.31 292 SER A C 1
ATOM 2376 O O . SER A 1 292 ? -17.669 1.092 -9.003 1.00 96.31 292 SER A O 1
ATOM 2378 N N . LEU A 1 293 ? -16.290 -0.451 -9.868 1.00 96.62 293 LEU A N 1
ATOM 2379 C CA . LEU A 1 293 ? -15.535 -0.706 -8.638 1.00 96.62 293 LEU A CA 1
ATOM 2380 C C . LEU A 1 293 ? -14.686 0.497 -8.223 1.00 96.62 293 LEU A C 1
ATOM 2382 O O . LEU A 1 293 ? -14.648 0.834 -7.040 1.00 96.62 293 LEU A O 1
ATOM 2386 N N . CYS A 1 294 ? -14.027 1.165 -9.174 1.00 98.06 294 CYS A N 1
ATOM 2387 C CA . CYS A 1 294 ? -13.284 2.391 -8.890 1.00 98.06 294 CYS A CA 1
ATOM 2388 C C . CYS A 1 294 ? -14.208 3.503 -8.368 1.00 98.06 294 CYS A C 1
ATOM 2390 O O . CYS A 1 294 ? -13.857 4.184 -7.409 1.00 98.06 294 CYS A O 1
ATOM 2392 N N . GLU A 1 295 ? -15.401 3.668 -8.942 1.00 97.62 295 GLU A N 1
ATOM 2393 C CA . GLU A 1 295 ? -16.390 4.649 -8.478 1.00 97.62 295 GLU A CA 1
ATOM 2394 C C . GLU A 1 295 ? -16.913 4.325 -7.067 1.00 97.62 295 GLU A C 1
ATOM 2396 O O . GLU A 1 295 ? -17.033 5.227 -6.232 1.00 97.62 295 GLU A O 1
ATOM 2401 N N . GLU A 1 296 ? -17.168 3.047 -6.755 1.00 97.44 296 GLU A N 1
ATOM 2402 C CA . GLU A 1 296 ? -17.516 2.614 -5.393 1.00 97.44 296 GLU A CA 1
ATOM 2403 C C . GLU A 1 296 ? -16.389 2.883 -4.389 1.00 97.44 296 GLU A C 1
ATOM 2405 O O . GLU A 1 296 ? -16.653 3.375 -3.287 1.00 97.44 296 GLU A O 1
ATOM 2410 N N . TYR A 1 297 ? -15.142 2.600 -4.776 1.00 97.62 297 TYR A N 1
ATOM 2411 C CA . TYR A 1 297 ? -13.958 2.898 -3.975 1.00 97.62 297 TYR A CA 1
ATOM 2412 C C . TYR A 1 297 ? -13.838 4.389 -3.686 1.00 97.62 297 TYR A C 1
ATOM 2414 O O . TYR A 1 297 ? -13.750 4.768 -2.521 1.00 97.62 297 TYR A O 1
ATOM 2422 N N . ILE A 1 298 ? -13.891 5.234 -4.719 1.00 97.31 298 ILE A N 1
ATOM 2423 C CA . ILE A 1 298 ? -13.753 6.688 -4.580 1.00 97.31 298 ILE A CA 1
ATOM 2424 C C . ILE A 1 298 ? -14.839 7.224 -3.652 1.00 97.31 298 ILE A C 1
ATOM 2426 O O . ILE A 1 298 ? -14.547 7.963 -2.716 1.00 97.31 298 ILE A O 1
ATOM 2430 N N . LYS A 1 299 ? -16.092 6.800 -3.851 1.00 96.69 299 LYS A N 1
ATOM 2431 C CA . LYS A 1 299 ? -17.209 7.217 -3.000 1.00 96.69 299 LYS A CA 1
ATOM 2432 C C . LYS A 1 299 ? -16.974 6.859 -1.531 1.00 96.69 299 LYS A C 1
ATOM 2434 O O . LYS A 1 299 ? -17.225 7.692 -0.657 1.00 96.69 299 LYS A O 1
ATOM 2439 N N . LEU A 1 300 ? -16.517 5.635 -1.253 1.00 96.56 300 LEU A N 1
ATOM 2440 C CA . LEU A 1 300 ? -16.256 5.188 0.113 1.00 96.56 300 LEU A CA 1
ATOM 2441 C C . LEU A 1 300 ? -15.047 5.920 0.719 1.00 96.56 300 LEU A C 1
ATOM 2443 O O . LEU A 1 300 ? -15.190 6.476 1.806 1.00 96.56 300 LEU A O 1
ATOM 2447 N N . ASP A 1 301 ? -13.920 6.006 0.006 1.00 95.38 301 ASP A N 1
ATOM 2448 C CA . ASP A 1 301 ? -12.703 6.723 0.427 1.00 95.38 301 ASP A CA 1
ATOM 2449 C C . ASP A 1 301 ? -12.984 8.188 0.759 1.00 95.38 301 ASP A C 1
ATOM 2451 O O . ASP A 1 301 ? -12.681 8.638 1.866 1.00 95.38 301 ASP A O 1
ATOM 2455 N N . THR A 1 302 ? -13.654 8.911 -0.142 1.00 94.31 302 THR A N 1
ATOM 2456 C CA . THR A 1 302 ? -14.049 10.304 0.085 1.00 94.31 302 THR A CA 1
ATOM 2457 C C . THR A 1 302 ? -14.933 10.431 1.326 1.00 94.31 302 THR A C 1
ATOM 2459 O O . THR A 1 302 ? -14.662 11.269 2.184 1.00 94.31 302 THR A O 1
ATOM 2462 N N . SER A 1 303 ? -15.959 9.584 1.469 1.00 94.88 303 SER A N 1
ATOM 2463 C CA . SER A 1 303 ? -16.883 9.668 2.609 1.00 94.88 303 SER A CA 1
ATOM 2464 C C . SER A 1 303 ? -16.203 9.402 3.957 1.00 94.88 303 SER A C 1
ATOM 2466 O O . SER A 1 303 ? -16.463 10.110 4.929 1.00 94.88 303 SER A O 1
ATOM 2468 N N . VAL A 1 304 ? -15.301 8.418 4.010 1.00 95.06 304 VAL A N 1
ATOM 2469 C CA . VAL A 1 304 ? -14.606 8.025 5.239 1.00 95.06 304 VAL A CA 1
ATOM 2470 C C . VAL A 1 304 ? -13.578 9.075 5.639 1.00 95.06 304 VAL A C 1
ATOM 2472 O O . VAL A 1 304 ? -13.505 9.429 6.814 1.00 95.06 304 VAL A O 1
ATOM 2475 N N . ARG A 1 305 ? -12.816 9.623 4.685 1.00 93.06 305 ARG A N 1
ATOM 2476 C CA . ARG A 1 305 ? -11.824 10.667 4.981 1.00 93.06 305 ARG A CA 1
ATOM 2477 C C . ARG A 1 305 ? -12.469 11.963 5.453 1.00 93.06 305 ARG A C 1
ATOM 2479 O O . ARG A 1 305 ? -12.003 12.522 6.439 1.00 93.06 305 ARG A O 1
ATOM 2486 N N . ILE A 1 306 ? -13.573 12.388 4.830 1.00 92.12 306 ILE A N 1
ATOM 2487 C CA . ILE A 1 306 ? -14.350 13.546 5.304 1.00 92.12 306 ILE A CA 1
ATOM 2488 C C . ILE A 1 306 ? -14.808 13.321 6.751 1.00 92.12 306 ILE A C 1
ATOM 2490 O O . ILE A 1 306 ? -14.623 14.193 7.598 1.00 92.12 306 ILE A O 1
ATOM 2494 N N . ALA A 1 307 ? -15.356 12.140 7.053 1.00 93.69 307 ALA A N 1
ATOM 2495 C CA . ALA A 1 307 ? -15.823 11.816 8.398 1.00 93.69 307 ALA A CA 1
ATOM 2496 C C . ALA A 1 307 ? -14.677 11.764 9.426 1.00 93.69 307 ALA A C 1
ATOM 2498 O O . ALA A 1 307 ? -14.844 12.237 10.548 1.00 93.69 307 ALA A O 1
ATOM 2499 N N . LEU A 1 308 ? -13.508 11.233 9.051 1.00 92.94 308 LEU A N 1
ATOM 2500 C CA . LEU A 1 308 ? -12.317 11.235 9.902 1.00 92.94 308 LEU A CA 1
ATOM 2501 C C . LEU A 1 308 ? -11.844 12.660 10.196 1.00 92.94 308 LEU A C 1
ATOM 2503 O O . LEU A 1 308 ? -11.640 12.994 11.357 1.00 92.94 308 LEU A O 1
ATOM 2507 N N . VAL A 1 309 ? -11.735 13.521 9.183 1.00 90.75 309 VAL A N 1
ATOM 2508 C CA . VAL A 1 309 ? -11.341 14.927 9.376 1.00 90.75 309 VAL A CA 1
ATOM 2509 C C . VAL A 1 309 ? -12.298 15.642 10.326 1.00 90.75 309 VAL A C 1
ATOM 2511 O O . VAL A 1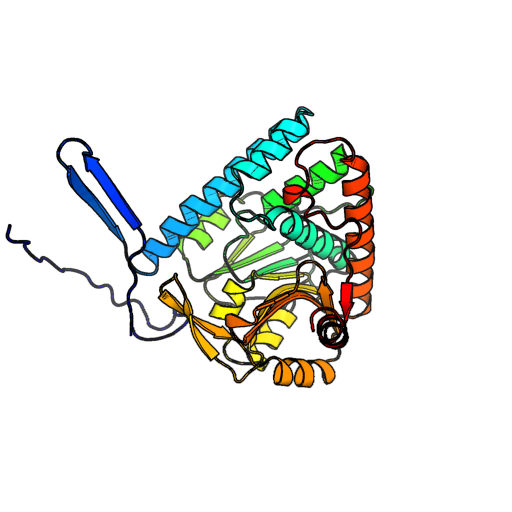 309 ? -11.848 16.280 11.273 1.00 90.75 309 VAL A O 1
ATOM 2514 N N . GLN A 1 310 ? -13.608 15.475 10.134 1.00 91.00 310 GLN A N 1
ATOM 2515 C CA . GLN A 1 310 ? -14.620 16.048 11.027 1.00 91.00 310 GLN A CA 1
ATOM 2516 C C . GLN A 1 310 ? -14.510 15.499 12.453 1.00 91.00 310 GLN A C 1
ATOM 2518 O O . GLN A 1 310 ? -14.657 16.237 13.423 1.00 91.00 310 GLN A O 1
ATOM 2523 N N . ARG A 1 311 ? -14.241 14.198 12.610 1.00 90.69 311 ARG A N 1
ATOM 2524 C CA . ARG A 1 311 ? -14.166 13.572 13.934 1.00 90.69 311 ARG A CA 1
ATOM 2525 C C . ARG A 1 311 ? -12.925 13.985 14.723 1.00 90.69 311 ARG A C 1
ATOM 2527 O O . ARG A 1 311 ? -12.975 13.997 15.950 1.00 90.69 311 ARG A O 1
ATOM 2534 N N . PHE A 1 312 ? -11.842 14.293 14.022 1.00 89.62 312 PHE A N 1
ATOM 2535 C CA . PHE A 1 312 ? -10.556 14.695 14.588 1.00 89.62 312 PHE A CA 1
ATOM 2536 C C . PHE A 1 312 ? -10.374 16.219 14.620 1.00 89.62 312 PHE A C 1
ATOM 2538 O O . PHE A 1 312 ? -9.296 16.706 14.967 1.00 89.62 312 PHE A O 1
ATOM 2545 N N . GLU A 1 313 ? -11.417 16.981 14.284 1.00 87.00 313 GLU A N 1
ATOM 2546 C CA . GLU A 1 313 ? -11.419 18.432 14.410 1.00 87.00 313 GLU A CA 1
ATOM 2547 C C . GLU A 1 313 ? -11.135 18.833 15.869 1.00 87.00 313 GLU A C 1
ATOM 2549 O O . GLU A 1 313 ? -11.761 18.343 16.809 1.00 87.00 313 GLU A O 1
ATOM 2554 N N . GLY A 1 314 ? -10.138 19.700 16.066 1.00 83.12 314 GLY A N 1
ATOM 2555 C CA . GLY A 1 314 ? -9.690 20.135 17.392 1.00 83.12 314 GLY A CA 1
ATOM 2556 C C . GLY A 1 314 ? -8.597 19.275 18.042 1.00 83.12 314 GLY A C 1
ATOM 2557 O O . GLY A 1 314 ? -8.046 19.698 19.057 1.00 83.12 314 GLY A O 1
ATOM 2558 N N . ILE A 1 315 ? -8.223 18.127 17.461 1.00 86.12 315 ILE A N 1
ATOM 2559 C CA . ILE A 1 315 ? -7.024 17.378 17.877 1.00 86.12 315 ILE A CA 1
ATOM 2560 C C . ILE A 1 315 ? -5.793 18.018 17.227 1.00 86.12 315 ILE A C 1
ATOM 2562 O O . ILE A 1 315 ? -5.788 18.329 16.033 1.00 86.12 315 ILE A O 1
ATOM 2566 N N . GLN A 1 316 ? -4.738 18.235 18.011 1.00 88.44 316 GLN A N 1
ATOM 2567 C CA . GLN A 1 316 ? -3.527 18.884 17.518 1.00 88.44 316 GLN A CA 1
ATOM 2568 C C . GLN A 1 316 ? -2.682 17.914 16.687 1.00 88.44 316 GLN A C 1
ATOM 2570 O O . GLN A 1 316 ? -2.642 16.714 16.956 1.00 88.44 316 GLN A O 1
ATOM 2575 N N . ASN A 1 317 ? -1.955 18.456 15.705 1.00 86.25 317 ASN A N 1
ATOM 2576 C CA . ASN A 1 317 ? -0.964 17.731 14.900 1.00 86.25 317 ASN A CA 1
ATOM 2577 C C . ASN A 1 317 ? -1.516 16.541 14.095 1.00 86.25 317 ASN A C 1
ATOM 2579 O O . ASN A 1 317 ? -0.788 15.608 13.775 1.00 86.25 317 ASN A O 1
ATOM 2583 N N . THR A 1 318 ? -2.786 16.569 13.700 1.00 87.62 318 THR A N 1
ATOM 2584 C CA . THR A 1 318 ? -3.402 15.482 12.919 1.00 87.62 318 THR A CA 1
ATOM 2585 C C . THR A 1 318 ? -2.958 15.438 11.458 1.00 87.62 318 THR A C 1
ATOM 2587 O O . THR A 1 318 ? -3.298 14.497 10.745 1.00 87.62 318 THR A O 1
ATOM 2590 N N . GLY A 1 319 ? -2.191 16.426 10.990 1.00 83.69 319 GLY A N 1
ATOM 2591 C CA . GLY A 1 319 ? -1.957 16.622 9.565 1.00 83.69 319 GLY A CA 1
ATOM 2592 C C . GLY A 1 319 ? -1.211 15.496 8.858 1.00 83.69 319 GLY A C 1
ATOM 2593 O O . GLY A 1 319 ? -1.627 15.104 7.771 1.00 83.69 319 GLY A O 1
ATOM 2594 N N . LYS A 1 320 ? -0.169 14.931 9.483 1.00 85.50 320 LYS A N 1
ATOM 2595 C CA . LYS A 1 320 ? 0.571 13.780 8.935 1.00 85.50 320 LYS A CA 1
ATOM 2596 C C . LYS A 1 320 ? -0.284 12.504 8.989 1.00 85.50 320 LYS A C 1
ATOM 2598 O O . LYS A 1 320 ? -0.293 11.738 8.037 1.00 85.50 320 LYS A O 1
ATOM 2603 N N . PHE A 1 321 ? -1.070 12.311 10.051 1.00 87.31 321 PHE A N 1
ATOM 2604 C CA . PHE A 1 321 ? -1.949 11.145 10.215 1.00 87.31 321 PHE A CA 1
ATOM 2605 C C . PHE A 1 321 ? -3.150 11.131 9.257 1.00 87.31 321 PHE A C 1
ATOM 2607 O O . PHE A 1 321 ? -3.447 10.125 8.621 1.00 87.31 321 PHE A O 1
ATOM 2614 N N . LEU A 1 322 ? -3.857 12.253 9.130 1.00 85.25 322 LEU A N 1
ATOM 2615 C CA . LEU A 1 322 ? -5.021 12.371 8.246 1.00 85.25 322 LEU A CA 1
ATOM 2616 C C . LEU A 1 322 ? -4.634 12.694 6.803 1.00 85.25 322 LEU A C 1
ATOM 2618 O O . LEU A 1 322 ? -5.482 12.630 5.912 1.00 85.25 322 LEU A O 1
ATOM 2622 N N . ASN A 1 323 ? -3.362 13.032 6.580 1.00 74.75 323 ASN A N 1
ATOM 2623 C CA . ASN A 1 323 ? -2.828 13.505 5.313 1.00 74.75 323 ASN A CA 1
ATOM 2624 C C . ASN A 1 323 ? -3.594 14.731 4.773 1.00 74.75 323 ASN A C 1
ATOM 2626 O O . ASN A 1 323 ? -3.884 14.755 3.587 1.00 74.75 323 ASN A O 1
ATOM 2630 N N . ASN A 1 324 ? -3.967 15.673 5.665 1.00 59.00 324 ASN A N 1
ATOM 2631 C CA . ASN A 1 324 ? -4.576 17.022 5.506 1.00 59.00 324 ASN A CA 1
ATOM 2632 C C . ASN A 1 324 ? -5.573 17.332 4.355 1.00 59.00 324 ASN A C 1
ATOM 2634 O O . ASN A 1 324 ? -6.071 18.456 4.272 1.00 59.00 324 ASN A O 1
ATOM 2638 N N . ASP A 1 325 ? -5.926 16.387 3.495 1.00 58.91 325 ASP A N 1
ATOM 2639 C CA . ASP A 1 325 ? -6.857 16.568 2.395 1.00 58.91 325 ASP A CA 1
ATOM 2640 C C . ASP A 1 325 ? -8.274 16.345 2.885 1.00 58.91 325 ASP A C 1
ATOM 2642 O O . ASP A 1 325 ? -8.762 15.221 3.016 1.00 58.91 325 ASP A O 1
ATOM 2646 N N . ILE A 1 326 ? -8.955 17.463 3.101 1.00 58.16 326 ILE A N 1
ATOM 2647 C CA . ILE A 1 326 ? -10.356 17.518 3.522 1.00 58.16 326 ILE A CA 1
ATOM 2648 C C . ILE A 1 326 ? -11.279 16.865 2.469 1.00 58.16 326 ILE A C 1
ATOM 2650 O O . ILE A 1 326 ? -12.387 16.445 2.792 1.00 58.16 326 ILE A O 1
ATOM 2654 N N . SER A 1 327 ? -10.825 16.717 1.219 1.00 64.06 327 SER A N 1
ATOM 2655 C CA . SER A 1 327 ? -11.530 15.978 0.170 1.00 64.06 327 SER A CA 1
ATOM 2656 C C . SER A 1 327 ? -10.523 15.383 -0.818 1.00 64.06 327 SER A C 1
ATOM 2658 O O . SER A 1 327 ? -9.926 16.143 -1.584 1.00 64.06 327 SER A O 1
ATOM 2660 N N . PRO A 1 328 ? -10.308 14.054 -0.839 1.00 72.31 328 PRO A N 1
ATOM 2661 C CA . PRO A 1 328 ? -9.426 13.444 -1.825 1.00 72.31 328 PRO A CA 1
ATOM 2662 C C . PRO A 1 328 ? -10.019 13.645 -3.227 1.00 72.31 328 PRO A C 1
ATOM 2664 O O . PRO A 1 328 ? -11.034 13.046 -3.583 1.00 72.31 328 PRO A O 1
ATOM 2667 N N . GLU A 1 329 ? -9.406 14.519 -4.026 1.00 87.88 329 GLU A N 1
ATOM 2668 C CA . GLU A 1 329 ? -9.813 14.732 -5.414 1.00 87.88 329 GLU A CA 1
ATOM 2669 C C . GLU A 1 329 ? -9.249 13.593 -6.271 1.00 87.88 329 GLU A C 1
ATOM 2671 O O . GLU A 1 329 ? -8.070 13.579 -6.636 1.00 87.88 329 GLU A O 1
ATOM 2676 N N . TRP A 1 330 ? -10.099 12.611 -6.564 1.00 94.44 330 TRP A N 1
ATOM 2677 C CA . TRP A 1 330 ? -9.801 11.546 -7.514 1.00 94.44 330 TRP A CA 1
ATOM 2678 C C . TRP A 1 330 ? -10.151 12.000 -8.928 1.00 94.44 330 TRP A C 1
ATOM 2680 O O . TRP A 1 330 ? -11.283 12.401 -9.202 1.00 94.44 330 TRP A O 1
ATOM 2690 N N . VAL A 1 331 ? -9.189 11.915 -9.842 1.00 95.31 331 VAL A N 1
ATOM 2691 C CA . VAL A 1 331 ? -9.378 12.275 -11.253 1.00 95.31 331 VAL A CA 1
ATOM 2692 C C . VAL A 1 331 ? -8.966 11.118 -12.148 1.00 95.31 331 VAL A C 1
ATOM 2694 O O . VAL A 1 331 ? -8.048 10.374 -11.813 1.00 95.31 331 VAL A O 1
ATOM 2697 N N . ALA A 1 332 ? -9.631 10.953 -13.292 1.00 96.06 332 ALA A N 1
ATOM 2698 C CA . ALA A 1 332 ? -9.164 10.013 -14.311 1.00 96.06 332 ALA A CA 1
ATOM 2699 C C . ALA A 1 332 ? -7.728 10.383 -14.726 1.00 96.06 332 ALA A C 1
ATOM 2701 O O . ALA A 1 332 ? -7.415 11.572 -14.871 1.00 96.06 332 ALA A O 1
ATOM 2702 N N . VAL A 1 333 ? -6.852 9.392 -14.887 1.00 95.06 333 VAL A N 1
ATOM 2703 C CA . VAL A 1 333 ? -5.413 9.625 -15.102 1.00 95.06 333 VAL A CA 1
ATOM 2704 C C . VAL A 1 333 ? -5.127 10.454 -16.362 1.00 95.06 333 VAL A C 1
ATOM 2706 O O . VAL A 1 333 ? -4.208 11.274 -16.382 1.00 95.06 333 VAL A O 1
ATOM 2709 N N . GLU A 1 334 ? -5.972 10.337 -17.387 1.00 91.19 334 GLU A N 1
ATOM 2710 C CA . GLU A 1 334 ? -5.897 11.117 -18.623 1.00 91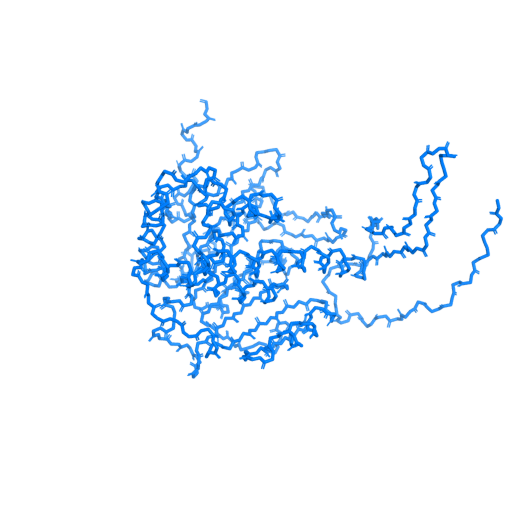.19 334 GLU A CA 1
ATOM 2711 C C . GLU A 1 334 ? -6.098 12.618 -18.373 1.00 91.19 334 GLU A C 1
ATOM 2713 O O . GLU A 1 334 ? -5.522 13.452 -19.071 1.00 91.19 334 GLU A O 1
ATOM 2718 N N . ASN A 1 335 ? -6.874 12.973 -17.346 1.00 90.94 335 ASN A N 1
ATOM 2719 C CA . ASN A 1 335 ? -7.172 14.359 -16.992 1.00 90.94 335 ASN A CA 1
ATOM 2720 C C . ASN A 1 335 ? -6.114 14.977 -16.069 1.00 90.94 335 ASN A C 1
ATOM 2722 O O . ASN A 1 335 ? -6.016 16.202 -15.982 1.00 90.94 335 ASN A O 1
ATOM 2726 N N . TYR A 1 336 ? -5.282 14.162 -15.416 1.00 87.62 336 TYR A N 1
ATOM 2727 C CA . TYR A 1 336 ? -4.306 14.636 -14.434 1.00 87.62 336 TYR A CA 1
ATOM 2728 C C . TYR A 1 336 ? -3.244 15.579 -15.036 1.00 87.62 336 TYR A C 1
ATOM 2730 O O . TYR A 1 336 ? -2.824 16.548 -14.400 1.00 87.62 336 TYR A O 1
ATOM 2738 N N . HIS A 1 337 ? -2.862 15.371 -16.301 1.00 68.25 337 HIS A N 1
ATOM 2739 C CA . HIS A 1 337 ? -1.896 16.235 -16.997 1.00 68.25 337 HIS A CA 1
ATOM 2740 C C . HIS A 1 337 ? -2.434 17.628 -17.296 1.00 68.25 337 HIS A C 1
ATOM 2742 O O . HIS A 1 337 ? -1.680 18.600 -17.254 1.00 68.25 337 HIS A O 1
ATOM 2748 N N . HIS A 1 338 ? -3.733 17.733 -17.572 1.00 52.41 338 HIS A N 1
ATOM 2749 C CA . HIS A 1 338 ? -4.366 18.994 -17.939 1.00 52.41 338 HIS A CA 1
ATOM 2750 C C . HIS A 1 338 ? -4.524 19.944 -16.746 1.00 52.41 338 HIS A C 1
ATOM 2752 O O . HIS A 1 338 ? -4.583 21.159 -16.938 1.00 52.41 338 HIS A O 1
ATOM 2758 N N . CYS A 1 339 ? -4.530 19.415 -15.519 1.00 50.03 339 CYS A N 1
ATOM 2759 C CA . CYS A 1 339 ? -4.604 20.213 -14.297 1.00 50.03 339 CYS A CA 1
ATOM 2760 C C . CYS A 1 339 ? -3.267 20.885 -13.936 1.00 50.03 339 CYS A C 1
ATOM 2762 O O . CYS A 1 339 ? -3.269 22.005 -13.444 1.00 50.03 339 CYS A O 1
ATOM 2764 N N . ASN A 1 340 ? -2.121 20.254 -14.215 1.00 49.03 340 ASN A N 1
ATOM 2765 C CA . ASN A 1 340 ? -0.813 20.759 -13.764 1.00 49.03 340 ASN A CA 1
ATOM 2766 C C . ASN A 1 340 ? -0.108 21.714 -14.745 1.00 49.03 340 ASN A C 1
ATOM 2768 O O . ASN A 1 340 ? 0.900 22.321 -14.388 1.00 49.03 340 ASN A O 1
ATOM 2772 N N . THR A 1 341 ? -0.620 21.883 -15.968 1.00 43.56 341 THR A N 1
ATOM 2773 C CA . THR A 1 341 ? -0.056 22.836 -16.943 1.00 43.56 341 THR A CA 1
ATOM 2774 C C . THR A 1 341 ? -0.542 24.275 -16.766 1.00 43.56 341 THR A C 1
ATOM 2776 O O . THR A 1 341 ? 0.038 25.167 -17.375 1.00 43.56 341 THR A O 1
ATOM 2779 N N . LYS A 1 342 ? -1.590 24.523 -15.964 1.00 38.81 342 LYS A N 1
ATOM 2780 C CA . LYS A 1 342 ? -2.159 25.873 -15.795 1.00 38.81 342 LYS A CA 1
ATOM 2781 C C . LYS A 1 342 ? -1.730 26.609 -14.524 1.00 38.81 342 LYS A C 1
ATOM 2783 O O . LYS A 1 342 ? -1.741 27.831 -14.549 1.00 38.81 342 LYS A O 1
ATOM 2788 N N . ASP A 1 343 ? -1.261 25.911 -13.489 1.00 37.31 343 ASP A N 1
ATOM 2789 C CA . ASP A 1 343 ? -1.071 26.539 -12.168 1.00 37.31 343 ASP A CA 1
ATOM 2790 C C . ASP A 1 343 ? 0.391 26.761 -11.740 1.00 37.31 343 ASP A C 1
ATOM 2792 O O . ASP A 1 343 ? 0.637 27.134 -10.595 1.00 37.31 343 ASP A O 1
ATOM 2796 N N . ARG A 1 344 ? 1.385 26.563 -12.623 1.00 36.09 344 ARG A N 1
ATOM 2797 C CA . ARG A 1 344 ? 2.806 26.872 -12.329 1.00 36.09 344 ARG A CA 1
ATOM 2798 C C . ARG A 1 344 ? 3.622 27.290 -13.563 1.00 36.09 344 ARG A C 1
ATOM 2800 O O . ARG A 1 344 ? 4.664 26.677 -13.835 1.00 36.09 344 ARG A O 1
ATOM 2807 N N . LEU A 1 345 ? 3.141 28.301 -14.290 1.00 31.36 345 LEU A N 1
ATOM 2808 C CA . LEU A 1 345 ? 3.977 29.171 -15.130 1.00 31.36 345 LEU A CA 1
ATOM 2809 C C . LEU A 1 345 ? 4.135 30.528 -14.451 1.00 31.36 345 LEU A C 1
ATOM 2811 O O . LEU A 1 345 ? 3.091 31.087 -14.052 1.00 31.36 345 LEU A O 1
#